Protein AF-A0A5A9EY95-F1 (afdb_monomer_lite)

Structure (mmCIF, N/CA/C/O backbone):
data_AF-A0A5A9EY95-F1
#
_entry.id   AF-A0A5A9EY95-F1
#
loop_
_atom_site.group_PDB
_atom_site.id
_atom_site.type_symbol
_atom_site.label_atom_id
_atom_site.label_alt_id
_atom_site.label_comp_id
_atom_site.label_asym_id
_atom_site.label_entity_id
_atom_site.label_seq_id
_atom_site.pdbx_PDB_ins_code
_atom_site.Cartn_x
_atom_site.Cartn_y
_atom_site.Cartn_z
_atom_site.occupancy
_atom_site.B_iso_or_equiv
_atom_site.auth_seq_id
_atom_site.auth_comp_id
_atom_site.auth_asym_id
_atom_site.auth_atom_id
_atom_site.pdbx_PDB_model_num
ATOM 1 N N . MET A 1 1 ? 15.820 -2.157 -49.633 1.00 40.31 1 MET A N 1
ATOM 2 C CA . MET A 1 1 ? 17.066 -1.900 -48.896 1.00 40.31 1 MET A CA 1
ATOM 3 C C . MET A 1 1 ? 17.079 -0.396 -48.705 1.00 40.31 1 MET A C 1
ATOM 5 O O . MET A 1 1 ? 17.204 0.303 -49.695 1.00 40.31 1 MET A O 1
ATOM 9 N N . ASP A 1 2 ? 16.691 0.158 -47.565 1.00 36.56 2 ASP A N 1
ATOM 10 C CA . ASP A 1 2 ? 16.712 -0.418 -46.225 1.00 36.56 2 ASP A CA 1
ATOM 11 C C . ASP A 1 2 ? 15.554 0.081 -45.369 1.00 36.56 2 ASP A C 1
ATOM 13 O O . ASP A 1 2 ? 14.941 1.110 -45.646 1.00 36.56 2 ASP A O 1
ATOM 17 N N . ALA A 1 3 ? 15.208 -0.775 -44.413 1.00 39.38 3 ALA A N 1
ATOM 18 C CA . ALA A 1 3 ? 14.079 -0.645 -43.526 1.00 39.38 3 ALA A CA 1
ATOM 19 C C . ALA A 1 3 ? 14.266 0.520 -42.553 1.00 39.38 3 ALA A C 1
ATOM 21 O O . ALA A 1 3 ? 15.360 0.787 -42.060 1.00 39.38 3 ALA A O 1
ATOM 22 N N . ASP A 1 4 ? 13.134 1.154 -42.300 1.00 37.69 4 ASP A N 1
ATOM 23 C CA . ASP A 1 4 ? 12.846 2.107 -41.246 1.00 37.69 4 ASP A CA 1
ATOM 24 C C . ASP A 1 4 ? 13.209 1.486 -39.883 1.00 37.69 4 ASP A C 1
ATOM 26 O O . ASP A 1 4 ? 12.479 0.655 -39.338 1.00 37.69 4 ASP A O 1
ATOM 30 N N . SER A 1 5 ? 14.394 1.819 -39.370 1.00 41.25 5 SER A N 1
ATOM 31 C CA . SER A 1 5 ? 14.808 1.476 -38.011 1.00 41.25 5 SER A CA 1
ATOM 32 C C . SER A 1 5 ? 14.068 2.392 -37.048 1.00 41.25 5 SER A C 1
ATOM 34 O O . SER A 1 5 ? 14.521 3.497 -36.756 1.00 41.25 5 SER A O 1
ATOM 36 N N . GLN A 1 6 ? 12.915 1.937 -36.561 1.00 32.47 6 GLN A N 1
ATOM 37 C CA . GLN A 1 6 ? 12.261 2.563 -35.420 1.00 32.47 6 GLN A CA 1
ATOM 38 C C . GLN A 1 6 ? 13.138 2.359 -34.183 1.00 32.47 6 GLN A C 1
ATOM 40 O O . GLN A 1 6 ? 13.197 1.281 -33.590 1.00 32.47 6 GLN A O 1
ATOM 45 N N . GLU A 1 7 ? 13.850 3.424 -33.835 1.00 34.53 7 GLU A N 1
ATOM 46 C CA . GLU A 1 7 ? 14.584 3.604 -32.593 1.00 34.53 7 GLU A CA 1
ATOM 47 C C . GLU A 1 7 ? 13.588 3.508 -31.430 1.00 34.53 7 GLU A C 1
ATOM 49 O O . GLU A 1 7 ? 12.916 4.467 -31.053 1.00 34.53 7 GLU A O 1
ATOM 54 N N . THR A 1 8 ? 13.423 2.293 -30.908 1.00 33.62 8 THR A N 1
ATOM 55 C CA . THR A 1 8 ? 12.609 2.034 -29.723 1.00 33.62 8 THR A CA 1
ATOM 56 C C . THR A 1 8 ? 13.405 2.528 -28.525 1.00 33.62 8 THR A C 1
ATOM 58 O O . THR A 1 8 ? 14.231 1.812 -27.965 1.00 33.62 8 THR A O 1
ATOM 61 N N . THR A 1 9 ? 13.208 3.794 -28.169 1.00 33.53 9 THR A N 1
ATOM 62 C CA . THR A 1 9 ? 13.778 4.396 -26.965 1.00 33.53 9 THR A CA 1
ATOM 63 C C . THR A 1 9 ? 13.111 3.762 -25.741 1.00 33.53 9 THR A C 1
ATOM 65 O O . THR A 1 9 ? 12.086 4.231 -25.247 1.00 33.53 9 THR A O 1
ATOM 68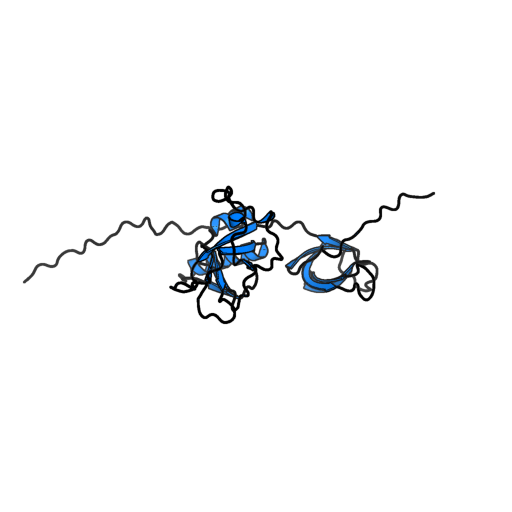 N N . VAL A 1 10 ? 13.655 2.643 -25.265 1.00 38.66 10 VAL A N 1
ATOM 69 C CA . VAL A 1 10 ? 13.281 2.040 -23.980 1.00 38.66 10 VAL A CA 1
ATOM 70 C C . VAL A 1 10 ? 13.859 2.905 -22.862 1.00 38.66 10 VAL A C 1
ATOM 72 O O . VAL A 1 10 ? 15.024 2.799 -22.494 1.00 38.66 10 VAL A O 1
ATOM 75 N N . ASN A 1 11 ? 13.037 3.822 -22.352 1.00 38.69 11 ASN A N 1
ATOM 76 C CA . ASN A 1 11 ? 13.364 4.639 -21.190 1.00 38.69 11 ASN A CA 1
ATOM 77 C C . ASN A 1 11 ? 13.558 3.743 -19.955 1.00 38.69 11 ASN A C 1
ATOM 79 O O . ASN A 1 11 ? 12.717 2.892 -19.649 1.00 38.69 11 ASN A O 1
ATOM 83 N N . ALA A 1 12 ? 14.635 3.991 -19.207 1.00 37.78 12 ALA A N 1
ATOM 84 C CA . ALA A 1 12 ? 15.061 3.288 -17.991 1.00 37.78 12 ALA A CA 1
ATOM 85 C C . ALA A 1 12 ? 14.089 3.407 -16.782 1.00 37.78 12 ALA A C 1
ATOM 87 O O . ALA A 1 12 ? 14.485 3.242 -15.635 1.00 37.78 12 ALA A O 1
ATOM 88 N N . THR A 1 13 ? 12.804 3.699 -17.012 1.00 50.97 13 THR A N 1
ATOM 89 C CA . THR A 1 13 ? 11.773 3.975 -15.990 1.00 50.97 13 THR A CA 1
ATOM 90 C C . THR A 1 13 ? 10.686 2.887 -15.900 1.00 50.97 13 THR A C 1
ATOM 92 O O . THR A 1 13 ? 9.663 3.101 -15.254 1.00 50.97 13 THR A O 1
ATOM 95 N N . THR A 1 14 ? 10.857 1.740 -16.567 1.00 70.00 14 THR A N 1
ATOM 96 C CA . THR A 1 14 ? 9.727 0.842 -16.901 1.00 70.00 14 THR A CA 1
ATOM 97 C C . THR A 1 14 ? 9.351 -0.176 -15.815 1.00 70.00 14 THR A C 1
ATOM 99 O O . THR A 1 14 ? 8.199 -0.596 -15.772 1.00 70.00 14 THR A O 1
ATOM 102 N N . TYR A 1 15 ? 10.266 -0.555 -14.917 1.00 82.25 15 TYR A N 1
ATOM 103 C CA . TYR A 1 15 ? 10.021 -1.631 -13.945 1.00 82.25 15 TYR A CA 1
ATOM 104 C C . TYR A 1 15 ? 10.225 -1.159 -12.507 1.00 82.25 15 TYR A C 1
ATOM 106 O O . TYR A 1 15 ? 11.204 -0.475 -12.205 1.00 82.25 15 TYR A O 1
ATOM 114 N N . ARG A 1 16 ? 9.319 -1.553 -11.609 1.00 83.25 16 ARG A N 1
ATOM 115 C CA . ARG A 1 16 ? 9.393 -1.321 -10.163 1.00 83.25 16 ARG A CA 1
ATOM 116 C C . ARG A 1 16 ? 9.231 -2.627 -9.403 1.00 83.25 16 ARG A C 1
ATOM 118 O O . ARG A 1 16 ? 8.609 -3.572 -9.881 1.00 83.25 16 ARG A O 1
ATOM 125 N N . GLU A 1 17 ? 9.763 -2.670 -8.187 1.00 84.75 17 GLU A N 1
ATOM 126 C CA . GLU A 1 17 ? 9.488 -3.779 -7.277 1.00 84.75 17 GLU A CA 1
ATOM 127 C C . GLU A 1 17 ? 7.981 -3.982 -7.103 1.00 84.75 17 GLU A C 1
ATOM 129 O O . GLU A 1 17 ? 7.203 -3.032 -7.021 1.00 84.75 17 GLU A O 1
ATOM 134 N N . SER A 1 18 ? 7.576 -5.246 -7.029 1.00 83.44 18 SER A N 1
ATOM 135 C CA . SER A 1 18 ? 6.186 -5.706 -7.023 1.00 83.44 18 SER A CA 1
ATOM 136 C C . SER A 1 18 ? 5.405 -5.525 -8.331 1.00 83.44 18 SER A C 1
ATOM 138 O O . SER A 1 18 ? 4.232 -5.911 -8.371 1.00 83.44 18 SER A O 1
ATOM 140 N N . ASP A 1 19 ? 6.006 -5.002 -9.407 1.00 85.38 19 ASP A N 1
ATOM 141 C CA . ASP A 1 19 ? 5.360 -5.021 -10.720 1.00 85.38 19 ASP A CA 1
ATOM 142 C C . ASP A 1 19 ? 5.209 -6.455 -11.236 1.00 85.38 19 ASP A C 1
ATOM 144 O O . ASP A 1 19 ? 6.017 -7.344 -10.952 1.00 85.38 19 ASP A O 1
ATOM 148 N N . ARG A 1 20 ? 4.146 -6.682 -12.010 1.00 89.44 20 ARG A N 1
ATOM 149 C CA . ARG A 1 20 ? 3.927 -7.941 -12.721 1.00 89.44 20 ARG A CA 1
ATOM 150 C C . ARG A 1 20 ? 4.463 -7.810 -14.129 1.00 89.44 20 ARG A C 1
ATOM 152 O O . ARG A 1 20 ? 4.108 -6.879 -14.849 1.00 89.44 20 ARG A O 1
ATOM 159 N N . VAL A 1 21 ? 5.293 -8.763 -14.515 1.00 92.88 21 VAL A N 1
ATOM 160 C CA . VAL A 1 21 ? 5.923 -8.803 -15.831 1.00 92.88 21 VAL A CA 1
ATOM 161 C C . VAL A 1 21 ? 5.685 -10.156 -16.469 1.00 92.88 21 VAL A C 1
ATOM 163 O O . VAL A 1 21 ? 5.540 -11.166 -15.780 1.00 92.88 21 VAL A O 1
ATOM 166 N N . ARG A 1 22 ? 5.649 -10.165 -17.794 1.00 94.75 22 ARG A N 1
ATOM 167 C CA . ARG A 1 22 ? 5.627 -11.360 -18.620 1.00 94.75 22 ARG A CA 1
ATOM 168 C C . ARG A 1 22 ? 6.918 -11.422 -19.409 1.00 94.75 22 ARG A C 1
ATOM 170 O O . ARG A 1 22 ? 7.321 -10.431 -20.012 1.00 94.75 22 ARG A O 1
ATOM 177 N N . LEU A 1 23 ? 7.550 -12.587 -19.434 1.00 95.94 23 LEU A N 1
ATOM 178 C CA . LEU A 1 23 ? 8.708 -12.795 -20.280 1.00 95.94 23 LEU A CA 1
ATOM 179 C C . LEU A 1 23 ? 8.281 -12.863 -21.743 1.00 95.94 23 LEU A C 1
ATOM 181 O O . LEU A 1 23 ? 7.507 -13.741 -22.120 1.00 95.94 23 LEU A O 1
ATOM 185 N N . VAL A 1 24 ? 8.821 -11.977 -22.570 1.00 96.00 24 VAL A N 1
ATOM 186 C CA . VAL A 1 24 ? 8.683 -12.051 -24.027 1.00 96.00 24 VAL A CA 1
ATOM 187 C C . VAL A 1 24 ? 9.824 -12.892 -24.585 1.00 96.00 24 VAL A C 1
ATOM 189 O O . VAL A 1 24 ? 9.582 -13.857 -25.313 1.00 96.00 24 VAL A O 1
ATOM 192 N N . ARG A 1 25 ? 11.071 -12.572 -24.207 1.00 95.44 25 ARG A N 1
ATOM 193 C CA . ARG A 1 25 ? 12.261 -13.244 -24.740 1.00 95.44 25 ARG A CA 1
ATOM 194 C C . ARG A 1 25 ? 13.463 -13.160 -23.799 1.00 95.44 25 ARG A C 1
ATOM 196 O O . ARG A 1 25 ? 13.674 -12.139 -23.161 1.00 95.44 25 ARG A O 1
ATOM 203 N N . MET A 1 26 ? 14.269 -14.224 -23.778 1.00 95.38 26 MET A N 1
ATOM 204 C CA . MET A 1 26 ? 15.521 -14.317 -23.015 1.00 95.38 26 MET A CA 1
ATOM 205 C C . MET A 1 26 ? 16.584 -15.064 -23.844 1.00 95.38 26 MET A C 1
ATOM 207 O O . MET A 1 26 ? 16.755 -16.272 -23.685 1.00 95.38 26 MET A O 1
ATOM 211 N N . PRO A 1 27 ? 17.207 -14.415 -24.847 1.00 94.44 27 PRO A N 1
ATOM 212 C CA . PRO A 1 27 ? 17.944 -15.122 -25.898 1.00 94.44 27 PRO A CA 1
ATOM 213 C C . PRO A 1 27 ? 19.329 -15.635 -25.482 1.00 94.44 27 PRO A C 1
ATOM 215 O O . PRO A 1 27 ? 19.848 -16.531 -26.145 1.00 94.44 27 PRO A O 1
ATOM 218 N N . ASN A 1 28 ? 19.930 -15.069 -24.432 1.00 92.62 28 ASN A N 1
ATOM 219 C CA . ASN A 1 28 ? 21.319 -15.345 -24.046 1.00 92.62 28 ASN A CA 1
ATOM 220 C C . ASN A 1 28 ? 21.452 -16.236 -22.801 1.00 92.62 28 ASN A C 1
ATOM 222 O O . ASN A 1 28 ? 22.573 -16.553 -22.403 1.00 92.62 28 ASN A O 1
ATOM 226 N N . ASP A 1 29 ? 20.336 -16.634 -22.188 1.00 91.38 29 ASP A N 1
ATOM 227 C CA . ASP A 1 29 ? 20.345 -17.508 -21.017 1.00 91.38 29 ASP A CA 1
ATOM 228 C C . ASP A 1 29 ? 20.407 -18.991 -21.453 1.00 91.38 29 ASP A C 1
ATOM 230 O O . ASP A 1 29 ? 19.654 -19.398 -22.343 1.00 91.38 29 ASP A O 1
ATOM 234 N N . PRO A 1 30 ? 21.311 -19.812 -20.882 1.00 92.50 30 PRO A N 1
ATOM 235 C CA . PRO A 1 30 ? 21.428 -21.236 -21.210 1.00 92.50 30 PRO A CA 1
ATOM 236 C C . PRO A 1 30 ? 20.258 -22.102 -20.706 1.00 92.50 30 PRO A C 1
ATOM 238 O O . PRO A 1 30 ? 20.079 -23.212 -21.208 1.00 92.50 30 PRO A O 1
ATOM 241 N N . ASP A 1 31 ? 19.480 -21.629 -19.731 1.00 94.06 31 ASP A N 1
ATOM 242 C CA . ASP A 1 31 ? 18.281 -22.277 -19.188 1.00 94.06 31 ASP A CA 1
ATOM 243 C C . ASP A 1 31 ? 17.155 -21.238 -18.989 1.00 94.06 31 ASP A C 1
ATOM 245 O O . ASP A 1 31 ? 16.753 -20.933 -17.853 1.00 94.06 31 ASP A O 1
ATOM 249 N N . PRO A 1 32 ? 16.636 -20.661 -20.090 1.00 93.62 32 PRO A N 1
ATOM 250 C CA . PRO A 1 32 ? 15.748 -19.515 -20.023 1.00 93.62 32 PRO A CA 1
ATOM 251 C C . PRO A 1 32 ? 14.422 -19.881 -19.359 1.00 93.62 32 PRO A C 1
ATOM 253 O O . PRO A 1 32 ? 13.913 -21.003 -19.465 1.00 93.62 32 PRO A O 1
ATOM 256 N N . VAL A 1 33 ? 13.803 -18.902 -18.704 1.00 96.31 33 VAL A N 1
ATOM 257 C CA . VAL A 1 33 ? 12.389 -19.023 -18.340 1.00 96.31 33 VAL A CA 1
ATOM 258 C C . VAL A 1 33 ? 11.563 -19.107 -19.639 1.00 96.31 33 VAL A C 1
ATOM 260 O O . VAL A 1 33 ? 11.888 -18.430 -20.616 1.00 96.31 33 VAL A O 1
ATOM 263 N N . PRO A 1 34 ? 10.514 -19.947 -19.715 1.00 95.19 34 PRO A N 1
ATOM 264 C CA . PRO A 1 34 ? 9.693 -20.028 -20.920 1.00 95.19 34 PRO A CA 1
ATOM 265 C C . PRO A 1 34 ? 9.035 -18.685 -21.263 1.00 95.19 34 PRO A C 1
ATOM 267 O O . PRO A 1 34 ? 8.497 -18.007 -20.387 1.00 95.19 34 PRO A O 1
ATOM 270 N N . ALA A 1 35 ? 9.024 -18.319 -22.547 1.00 95.56 35 ALA A N 1
ATOM 271 C CA . ALA A 1 35 ? 8.279 -17.153 -23.017 1.00 95.56 35 ALA A CA 1
ATOM 272 C C . ALA A 1 35 ? 6.784 -17.272 -22.664 1.00 95.56 35 ALA A C 1
ATOM 274 O O . ALA A 1 35 ? 6.209 -18.362 -22.658 1.00 95.56 35 ALA A O 1
ATOM 275 N N . GLY A 1 36 ? 6.157 -16.141 -22.355 1.00 94.19 36 GLY A N 1
ATOM 276 C CA . GLY A 1 36 ? 4.796 -16.055 -21.833 1.00 94.19 36 GLY A CA 1
ATOM 277 C C . GLY A 1 36 ? 4.684 -16.283 -20.324 1.00 94.19 36 GLY A C 1
ATOM 278 O O . GLY A 1 36 ? 3.610 -16.051 -19.771 1.00 94.19 36 GLY A O 1
ATOM 279 N N . MET A 1 37 ? 5.758 -16.704 -19.645 1.00 96.00 37 MET A N 1
ATOM 280 C CA . MET A 1 37 ? 5.737 -16.858 -18.194 1.00 96.00 37 MET A CA 1
ATOM 281 C C . MET A 1 37 ? 5.614 -15.509 -17.504 1.00 96.00 37 MET A C 1
ATOM 283 O O . MET A 1 37 ? 6.306 -14.561 -17.863 1.00 96.00 37 MET A O 1
ATOM 287 N N . GLU A 1 38 ? 4.754 -15.438 -16.495 1.00 95.75 38 GLU A N 1
ATOM 288 C CA . GLU A 1 38 ? 4.616 -14.259 -15.654 1.00 95.75 38 GLU A CA 1
ATOM 289 C C . GLU A 1 38 ? 5.388 -14.403 -14.343 1.00 95.75 38 GLU A C 1
ATOM 291 O O . GLU A 1 38 ? 5.673 -15.506 -13.863 1.00 95.75 38 GLU A O 1
ATOM 296 N N . GLY A 1 39 ? 5.734 -13.262 -13.764 1.00 94.00 39 GLY A N 1
ATOM 297 C CA . GLY A 1 39 ? 6.393 -13.186 -12.476 1.00 94.00 39 GLY A CA 1
ATOM 298 C C . GLY A 1 39 ? 6.230 -11.820 -11.832 1.00 94.00 39 GLY A C 1
ATOM 299 O O . GLY A 1 39 ? 5.688 -10.879 -12.419 1.00 94.00 39 GLY A O 1
ATOM 300 N N . THR A 1 40 ? 6.695 -11.730 -10.594 1.00 93.25 40 THR A N 1
ATOM 301 C CA . THR A 1 40 ? 6.705 -10.499 -9.805 1.00 93.25 40 THR A CA 1
ATOM 302 C C . THR A 1 40 ? 8.131 -9.981 -9.700 1.00 93.25 40 THR A C 1
ATOM 304 O O . THR A 1 40 ? 9.030 -10.719 -9.289 1.00 93.25 40 THR A O 1
ATOM 307 N N . VAL A 1 41 ? 8.344 -8.714 -10.046 1.00 93.31 41 VAL A N 1
ATOM 308 C CA . VAL A 1 41 ? 9.634 -8.041 -9.878 1.00 93.31 41 VAL A CA 1
ATOM 309 C C . VAL A 1 41 ? 9.961 -7.964 -8.389 1.00 93.31 41 VAL A C 1
ATOM 311 O O . VAL A 1 41 ? 9.168 -7.462 -7.596 1.00 93.31 41 VAL A O 1
ATOM 314 N N . VAL A 1 42 ? 11.125 -8.471 -8.000 1.00 93.00 42 VAL A N 1
ATOM 315 C CA . VAL A 1 42 ? 11.600 -8.471 -6.609 1.00 93.00 42 VAL A CA 1
ATOM 316 C C . VAL A 1 42 ? 12.659 -7.411 -6.344 1.00 93.00 42 VAL A C 1
ATOM 318 O O . VAL A 1 42 ? 12.766 -6.964 -5.213 1.00 93.00 42 VAL A O 1
ATOM 321 N N . HIS A 1 43 ? 13.435 -7.025 -7.356 1.00 89.31 43 HIS A N 1
ATOM 322 C CA . HIS A 1 43 ? 14.380 -5.911 -7.295 1.00 89.31 43 HIS A CA 1
ATOM 323 C C . HIS A 1 43 ? 14.707 -5.434 -8.709 1.00 89.31 43 HIS A C 1
ATOM 325 O O . HIS A 1 43 ? 14.616 -6.203 -9.671 1.00 89.31 43 HIS A O 1
ATOM 331 N N . VAL A 1 44 ? 15.123 -4.176 -8.827 1.00 91.88 44 VAL A N 1
ATOM 332 C CA . VAL A 1 44 ? 15.612 -3.590 -10.079 1.00 91.88 44 VAL A CA 1
ATOM 333 C C . VAL A 1 44 ? 16.975 -2.969 -9.818 1.00 91.88 44 VAL A C 1
ATOM 335 O O . VAL A 1 44 ? 17.153 -2.222 -8.858 1.00 91.88 44 VAL A O 1
ATOM 338 N N . THR A 1 45 ? 17.955 -3.296 -10.652 1.00 90.75 45 THR A N 1
ATOM 339 C CA . THR A 1 45 ? 19.309 -2.747 -10.577 1.00 90.75 45 THR A CA 1
ATOM 340 C C . THR A 1 45 ? 19.634 -2.034 -11.877 1.00 90.75 45 THR A C 1
ATOM 342 O O . THR A 1 45 ? 19.571 -2.627 -12.952 1.00 90.75 45 THR A O 1
ATOM 345 N N . ASP A 1 46 ? 19.979 -0.754 -11.768 1.00 88.69 46 ASP A N 1
ATOM 346 C CA . ASP A 1 46 ? 20.469 0.031 -12.895 1.00 88.69 46 ASP A CA 1
ATOM 347 C C . ASP A 1 46 ? 21.893 -0.421 -13.255 1.00 88.69 46 ASP A C 1
ATOM 349 O O . ASP A 1 46 ? 22.801 -0.369 -12.421 1.00 88.69 46 ASP A O 1
ATOM 353 N N . LEU A 1 47 ? 22.069 -0.894 -14.490 1.00 87.31 47 LEU A N 1
ATOM 354 C CA . LEU A 1 47 ? 23.350 -1.314 -15.058 1.00 87.31 47 LEU A CA 1
ATOM 355 C C . LEU A 1 47 ? 23.844 -0.334 -16.131 1.00 87.31 47 LEU A C 1
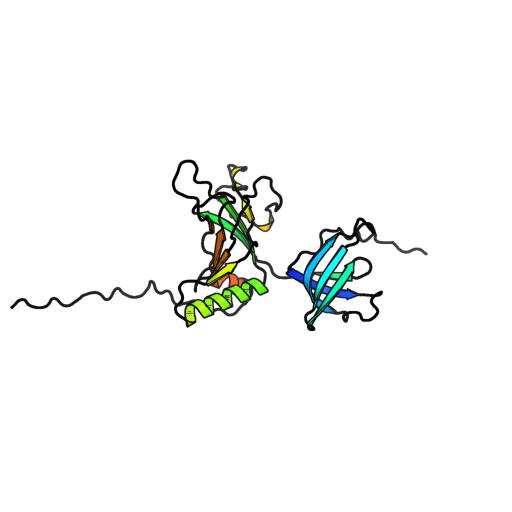ATOM 357 O O . LEU A 1 47 ? 24.758 -0.660 -16.888 1.00 87.31 47 LEU A O 1
ATOM 361 N N . SER A 1 48 ? 23.311 0.891 -16.163 1.00 82.62 48 SER A N 1
ATOM 362 C CA . SER A 1 48 ? 23.705 1.945 -17.104 1.00 82.62 48 SER A CA 1
ATOM 363 C C . SER A 1 48 ? 25.199 2.290 -17.075 1.00 82.62 48 SER A C 1
ATOM 365 O O . SER A 1 48 ? 25.733 2.808 -18.056 1.00 82.62 48 SER A O 1
ATOM 367 N N . CYS A 1 49 ? 25.897 1.976 -15.978 1.00 80.81 49 CYS A N 1
ATOM 368 C CA . CYS A 1 49 ? 27.348 2.118 -15.862 1.00 80.81 49 CYS A CA 1
ATOM 369 C C . CYS A 1 49 ? 28.147 1.074 -16.663 1.00 80.81 49 CYS A C 1
ATOM 371 O O . CYS A 1 49 ? 29.323 1.306 -16.945 1.00 80.81 49 CYS A O 1
ATOM 373 N N . LEU A 1 50 ? 27.534 -0.060 -17.012 1.00 83.62 50 LEU A N 1
ATOM 374 C CA . LEU A 1 50 ? 28.123 -1.113 -17.841 1.00 83.62 50 LEU A CA 1
ATOM 375 C C . LEU A 1 50 ? 27.752 -0.910 -19.309 1.00 83.62 50 LEU A C 1
ATOM 377 O O . LEU A 1 50 ? 28.622 -0.928 -20.178 1.00 83.62 50 LEU A O 1
ATOM 381 N N . GLU A 1 51 ? 26.470 -0.670 -19.570 1.00 84.00 51 GLU A N 1
ATOM 382 C CA . GLU A 1 51 ? 25.933 -0.412 -20.900 1.00 84.00 51 GLU A CA 1
ATOM 383 C C . GLU A 1 51 ? 24.745 0.545 -20.789 1.00 84.00 51 GLU A C 1
ATOM 385 O O . GLU A 1 51 ? 23.836 0.339 -19.985 1.00 84.00 51 GLU A O 1
ATOM 390 N N . ALA A 1 52 ? 24.752 1.618 -21.581 1.00 82.56 52 ALA A N 1
ATOM 391 C CA . ALA A 1 52 ? 23.753 2.674 -21.467 1.00 82.56 52 ALA A CA 1
ATOM 392 C C . ALA A 1 52 ? 22.327 2.127 -21.661 1.00 82.56 52 ALA A C 1
ATOM 394 O O . ALA A 1 52 ? 22.012 1.540 -22.693 1.00 82.56 52 ALA A O 1
ATOM 395 N N . GLY A 1 53 ? 21.459 2.359 -20.673 1.00 81.31 53 GLY A N 1
ATOM 396 C CA . GLY A 1 53 ? 20.058 1.926 -20.706 1.00 81.31 53 GLY A CA 1
ATOM 397 C C . GLY A 1 53 ? 19.818 0.463 -20.317 1.00 81.31 53 GLY A C 1
ATOM 398 O O . GLY A 1 53 ? 18.673 0.021 -20.374 1.00 81.31 53 GLY A O 1
ATOM 399 N N . GLN A 1 54 ? 20.852 -0.276 -19.905 1.00 88.62 54 GLN A N 1
ATOM 400 C CA . GLN A 1 54 ? 20.702 -1.643 -19.417 1.00 88.62 54 GLN A CA 1
ATOM 401 C C . GLN A 1 54 ? 20.255 -1.670 -17.955 1.00 88.62 54 GLN A C 1
ATOM 403 O O . GLN A 1 54 ? 20.792 -0.966 -17.101 1.00 88.62 54 GLN A O 1
ATOM 408 N N . VAL A 1 55 ? 19.285 -2.527 -17.656 1.00 92.25 55 VAL A N 1
ATOM 409 C CA . VAL A 1 55 ? 18.806 -2.796 -16.300 1.00 92.25 55 VAL A CA 1
ATOM 410 C C . VAL A 1 55 ? 18.746 -4.295 -16.055 1.00 92.25 55 VAL A C 1
ATOM 412 O O . VAL A 1 55 ? 18.441 -5.078 -16.953 1.00 92.25 55 VAL A O 1
ATOM 415 N N . GLN A 1 56 ? 19.000 -4.703 -14.819 1.00 93.88 56 GLN A N 1
ATOM 416 C CA . GLN A 1 56 ? 18.752 -6.062 -14.359 1.00 93.88 56 GLN A CA 1
ATOM 417 C C . GLN A 1 56 ? 17.485 -6.081 -13.510 1.00 93.88 56 GLN A C 1
ATOM 419 O O . GLN A 1 56 ? 17.377 -5.375 -12.508 1.00 93.88 56 GLN A O 1
ATOM 424 N N . VAL A 1 57 ? 16.525 -6.905 -13.909 1.00 94.94 57 VAL A N 1
ATOM 425 C CA . VAL A 1 57 ? 15.234 -7.051 -13.242 1.00 94.94 57 VAL A CA 1
ATOM 426 C C . VAL A 1 57 ? 15.199 -8.424 -12.594 1.00 94.94 57 VAL A C 1
ATOM 428 O O . VAL A 1 57 ? 15.063 -9.437 -13.277 1.00 94.94 57 VAL A O 1
ATOM 431 N N . GLY A 1 58 ? 15.340 -8.480 -11.273 1.00 96.00 58 GLY A N 1
ATOM 432 C CA . GLY A 1 58 ? 15.132 -9.708 -10.519 1.00 96.00 58 GLY A CA 1
ATOM 433 C C . GLY A 1 58 ? 13.651 -10.056 -10.499 1.00 96.00 58 GLY A C 1
ATOM 434 O O . GLY A 1 58 ? 12.846 -9.237 -10.058 1.00 96.00 58 GLY A O 1
ATOM 435 N N . VAL A 1 59 ? 13.280 -11.263 -10.933 1.00 96.56 59 VAL A N 1
ATOM 436 C CA . VAL A 1 59 ? 11.877 -11.694 -10.986 1.00 96.56 59 VAL A CA 1
ATOM 437 C C . VAL A 1 59 ? 11.695 -13.013 -10.234 1.00 96.56 59 VAL A C 1
ATOM 439 O O . VAL A 1 59 ? 12.422 -13.984 -10.452 1.00 96.56 59 VAL A O 1
ATOM 442 N N . ALA A 1 60 ? 10.703 -13.049 -9.345 1.00 96.25 60 ALA A N 1
ATOM 443 C CA . ALA A 1 60 ? 10.145 -14.284 -8.811 1.00 96.25 60 ALA A CA 1
ATOM 444 C C . ALA A 1 60 ? 9.042 -14.763 -9.765 1.00 96.25 60 ALA A C 1
ATOM 446 O O . ALA A 1 60 ? 7.955 -14.186 -9.811 1.00 96.25 60 ALA A O 1
ATOM 447 N N . TRP A 1 61 ? 9.353 -15.778 -10.563 1.00 96.31 61 TRP A N 1
ATOM 448 C CA . TRP A 1 61 ? 8.473 -16.337 -11.584 1.00 96.31 61 TRP A CA 1
ATOM 449 C C . TRP A 1 61 ? 7.430 -17.266 -10.966 1.00 96.31 61 TRP A C 1
ATOM 451 O O . TRP A 1 61 ? 7.706 -17.982 -10.002 1.00 96.31 61 TRP A O 1
ATOM 461 N N . ASP A 1 62 ? 6.239 -17.315 -11.562 1.00 94.12 62 ASP A N 1
ATOM 462 C CA . ASP A 1 62 ? 5.113 -18.088 -11.020 1.00 94.12 62 ASP A CA 1
ATOM 463 C C . ASP A 1 62 ? 5.346 -19.609 -11.040 1.00 94.12 62 ASP A C 1
ATOM 465 O O . ASP A 1 62 ? 4.699 -20.357 -10.309 1.00 94.12 62 ASP A O 1
ATOM 469 N N . ASN A 1 63 ? 6.310 -20.082 -11.834 1.00 92.62 63 ASN A N 1
ATOM 470 C CA . ASN A 1 63 ? 6.766 -21.475 -11.813 1.00 92.62 63 ASN A CA 1
ATOM 471 C C . ASN A 1 63 ? 7.691 -21.808 -10.623 1.00 92.62 63 ASN A C 1
ATOM 473 O O . ASN A 1 63 ? 8.200 -22.925 -10.542 1.00 92.62 63 ASN A O 1
ATOM 477 N N . GLY A 1 64 ? 7.932 -20.853 -9.720 1.00 92.75 64 GLY A N 1
ATOM 478 C CA . GLY A 1 64 ? 8.764 -21.014 -8.530 1.00 92.75 64 GLY A CA 1
ATOM 479 C C . GLY A 1 64 ? 10.251 -20.714 -8.735 1.00 92.75 64 GLY A C 1
ATOM 480 O O . GLY A 1 64 ? 11.013 -20.800 -7.772 1.00 92.75 64 GLY A O 1
ATOM 481 N N . ARG A 1 65 ? 10.696 -20.352 -9.949 1.00 94.38 65 ARG A N 1
ATOM 482 C CA . ARG A 1 65 ? 12.077 -19.900 -10.186 1.00 94.38 65 ARG A CA 1
ATOM 483 C C . ARG A 1 65 ? 12.252 -18.455 -9.727 1.00 94.38 65 ARG A C 1
ATOM 485 O O . ARG A 1 65 ? 11.372 -17.621 -9.907 1.00 94.38 65 ARG A O 1
ATOM 492 N N . ILE A 1 66 ? 13.438 -18.139 -9.221 1.00 93.94 66 ILE A N 1
ATOM 493 C CA . ILE A 1 66 ? 13.888 -16.758 -9.034 1.00 93.94 66 ILE A CA 1
ATOM 494 C C . ILE A 1 66 ? 15.054 -16.561 -9.995 1.00 93.94 66 ILE A C 1
ATOM 496 O O . ILE A 1 66 ? 16.096 -17.194 -9.834 1.00 93.94 66 ILE A O 1
ATOM 500 N N . LEU A 1 67 ? 14.848 -15.749 -11.030 1.00 95.38 67 LEU A N 1
ATOM 501 C CA . LEU A 1 67 ? 15.840 -15.497 -12.075 1.00 95.38 67 LEU A CA 1
ATOM 502 C C . LEU A 1 67 ? 15.744 -14.038 -12.510 1.00 95.38 67 LEU A C 1
ATOM 504 O O . LEU A 1 67 ? 14.642 -13.502 -12.640 1.00 95.38 67 LEU A O 1
ATOM 508 N N . ALA A 1 68 ? 16.894 -13.406 -12.725 1.00 94.69 68 ALA A N 1
ATOM 509 C CA . ALA A 1 68 ? 16.956 -12.040 -13.214 1.00 94.69 68 ALA A CA 1
ATOM 510 C C . ALA A 1 68 ? 16.986 -12.001 -14.747 1.00 94.69 68 ALA A C 1
ATOM 512 O O . ALA A 1 68 ? 17.671 -12.814 -15.358 1.00 94.69 68 ALA A O 1
ATOM 513 N N . ALA A 1 69 ? 16.283 -11.037 -15.338 1.00 93.81 69 ALA A N 1
ATOM 514 C CA . ALA A 1 69 ? 16.365 -10.705 -16.759 1.00 93.81 69 ALA A CA 1
ATOM 515 C C . ALA A 1 69 ? 17.209 -9.435 -16.946 1.00 93.81 69 ALA A C 1
ATOM 517 O O . ALA A 1 69 ? 17.037 -8.468 -16.199 1.00 93.81 69 ALA A O 1
ATOM 518 N N . VAL A 1 70 ? 18.106 -9.416 -17.930 1.00 93.94 70 VAL A N 1
ATOM 519 C CA . VAL A 1 70 ? 18.954 -8.262 -18.263 1.00 93.94 70 VAL A CA 1
ATOM 520 C C . VAL A 1 70 ? 18.396 -7.589 -19.514 1.00 93.94 70 VAL A C 1
ATOM 522 O O . VAL A 1 70 ? 18.488 -8.129 -20.612 1.00 93.94 70 VAL A O 1
ATOM 525 N N . CYS A 1 71 ? 17.785 -6.417 -19.345 1.00 91.38 71 CYS A N 1
ATOM 526 C CA . CYS A 1 71 ? 17.035 -5.714 -20.385 1.00 91.38 71 CYS A CA 1
ATOM 527 C C . CYS A 1 71 ? 17.769 -4.431 -20.814 1.00 91.38 71 CYS A C 1
ATOM 529 O O . CYS A 1 71 ? 17.935 -3.551 -19.966 1.00 91.38 71 CYS A O 1
ATOM 531 N N . PRO A 1 72 ? 18.141 -4.257 -22.097 1.00 90.88 72 PRO A N 1
ATOM 532 C CA . PRO A 1 72 ? 18.275 -5.284 -23.143 1.00 90.88 72 PRO A CA 1
ATOM 533 C C . PRO A 1 72 ? 19.457 -6.252 -22.880 1.00 90.88 72 PRO A C 1
ATOM 535 O O . PRO A 1 72 ? 20.365 -5.900 -22.118 1.00 90.88 72 PRO A O 1
ATOM 538 N N . PRO A 1 73 ? 19.490 -7.449 -23.516 1.00 91.50 73 PRO A N 1
ATOM 539 C CA . PRO A 1 73 ? 18.658 -7.894 -24.645 1.00 91.50 73 PRO A CA 1
ATOM 540 C C . PRO A 1 73 ? 17.424 -8.724 -24.275 1.00 91.50 73 PRO A C 1
ATOM 542 O O . PRO A 1 73 ? 16.683 -9.116 -25.177 1.00 91.50 73 PRO A O 1
ATOM 545 N N . ASP A 1 74 ? 17.207 -9.027 -22.998 1.00 94.62 74 ASP A N 1
ATOM 546 C CA . ASP A 1 74 ? 15.971 -9.675 -22.575 1.00 94.62 74 ASP A CA 1
ATOM 547 C C . ASP A 1 74 ? 14.794 -8.708 -22.745 1.00 94.62 74 ASP A C 1
ATOM 549 O O . ASP A 1 74 ? 14.922 -7.490 -22.591 1.00 94.62 74 ASP A O 1
ATOM 553 N N . GLU A 1 75 ? 13.636 -9.266 -23.077 1.00 94.00 75 GLU A N 1
ATOM 554 C CA . GLU A 1 75 ? 12.415 -8.516 -23.333 1.00 94.00 75 GLU A CA 1
ATOM 555 C C . GLU A 1 75 ? 11.352 -8.945 -22.323 1.00 94.00 75 GLU A C 1
ATOM 557 O O . GLU A 1 75 ? 10.934 -10.108 -22.280 1.00 94.00 75 GLU A O 1
ATOM 562 N N . LEU A 1 76 ? 10.910 -7.988 -21.511 1.00 93.19 76 LEU A N 1
ATOM 563 C CA . LEU A 1 76 ? 9.796 -8.133 -20.586 1.00 93.19 76 LEU A CA 1
ATOM 564 C C . LEU A 1 76 ? 8.649 -7.232 -21.038 1.00 93.19 76 LEU A C 1
ATOM 566 O O . LEU A 1 76 ? 8.860 -6.117 -21.507 1.00 93.19 76 LEU A O 1
ATOM 570 N N . GLU A 1 77 ? 7.426 -7.708 -20.857 1.00 91.50 77 GLU A N 1
ATOM 571 C CA . GLU A 1 77 ? 6.220 -6.915 -21.055 1.00 91.50 77 GLU A CA 1
ATOM 572 C C . GLU A 1 77 ? 5.562 -6.670 -19.691 1.00 91.50 77 GLU A C 1
ATOM 574 O O . GLU A 1 77 ? 5.327 -7.630 -18.946 1.00 91.50 77 GLU A O 1
ATOM 579 N N . PRO A 1 78 ? 5.245 -5.417 -19.324 1.00 87.06 78 PRO A N 1
ATOM 580 C CA . PRO A 1 78 ? 4.440 -5.145 -18.144 1.00 87.06 78 PRO A CA 1
ATOM 581 C C . PRO A 1 78 ? 3.064 -5.799 -18.288 1.00 87.06 78 PRO A C 1
ATOM 583 O O . PRO A 1 78 ? 2.323 -5.533 -19.235 1.00 87.06 78 PRO A O 1
ATOM 586 N N . VAL A 1 79 ? 2.675 -6.622 -17.319 1.00 85.94 79 VAL A N 1
ATOM 587 C CA . VAL A 1 79 ? 1.300 -7.115 -17.249 1.00 85.94 79 VAL A CA 1
ATOM 588 C C . VAL A 1 79 ? 0.459 -5.965 -16.719 1.00 85.94 79 VAL A C 1
ATOM 590 O O . VAL A 1 79 ? 0.702 -5.481 -15.612 1.00 85.94 79 VAL A O 1
ATOM 593 N N . THR A 1 80 ? -0.520 -5.497 -17.500 1.00 69.62 80 THR A N 1
ATOM 594 C CA . THR A 1 80 ? -1.417 -4.421 -17.064 1.00 69.62 80 THR A CA 1
ATOM 595 C C . THR A 1 80 ? -2.121 -4.851 -15.782 1.00 69.62 80 THR A C 1
ATOM 597 O O . THR A 1 80 ? -3.050 -5.658 -15.793 1.00 69.62 80 THR A O 1
ATOM 600 N N . THR A 1 81 ? -1.664 -4.318 -14.654 1.00 68.56 81 THR A N 1
ATOM 601 C CA . THR A 1 81 ? -2.300 -4.552 -13.368 1.00 68.56 81 THR A CA 1
ATOM 602 C C . THR A 1 81 ? -3.300 -3.440 -13.132 1.00 68.56 81 THR A C 1
ATOM 604 O O . THR A 1 81 ? -3.001 -2.255 -13.271 1.00 68.56 81 THR A O 1
ATOM 607 N N . THR A 1 82 ? -4.528 -3.812 -12.784 1.00 80.75 82 THR A N 1
ATOM 608 C CA . THR A 1 82 ? -5.457 -2.846 -12.210 1.00 80.75 82 THR A CA 1
ATOM 609 C C . THR A 1 82 ? -4.813 -2.299 -10.936 1.00 80.75 82 THR A C 1
ATOM 611 O O . THR A 1 82 ? -4.344 -3.064 -10.092 1.00 80.75 82 THR A O 1
ATOM 614 N N . VAL A 1 83 ? -4.775 -0.979 -10.801 1.00 87.81 83 VAL A N 1
ATOM 615 C CA . VAL A 1 83 ? -4.293 -0.291 -9.601 1.00 87.81 83 VAL A CA 1
ATOM 616 C C . VAL A 1 83 ? -5.425 0.580 -9.081 1.00 87.81 83 VAL A C 1
ATOM 618 O O . VAL A 1 83 ? -6.210 1.119 -9.864 1.00 87.81 83 VAL A O 1
ATOM 621 N N . ARG A 1 84 ? -5.530 0.712 -7.759 1.00 90.69 84 ARG A N 1
ATOM 622 C CA . ARG A 1 84 ? -6.313 1.773 -7.128 1.00 90.69 84 ARG A CA 1
ATOM 623 C C . ARG A 1 84 ? -5.359 2.684 -6.377 1.00 90.69 84 ARG A C 1
ATOM 625 O O . ARG A 1 84 ? -4.666 2.235 -5.468 1.00 90.69 84 ARG A O 1
ATOM 632 N N . ARG A 1 85 ? -5.311 3.947 -6.786 1.00 91.12 85 ARG A N 1
ATOM 633 C CA . ARG A 1 85 ? -4.522 4.972 -6.106 1.00 91.12 85 ARG A CA 1
ATOM 634 C C . ARG A 1 85 ? -5.386 5.694 -5.089 1.00 91.12 85 ARG A C 1
ATOM 636 O O . ARG A 1 85 ? -6.572 5.914 -5.335 1.00 91.12 85 ARG A O 1
ATOM 643 N N . TYR A 1 86 ? -4.768 6.068 -3.985 1.00 92.12 86 TYR A N 1
ATOM 644 C CA . TYR A 1 86 ? -5.394 6.781 -2.891 1.00 92.12 86 TYR A CA 1
ATOM 645 C C . TYR A 1 86 ? -4.580 8.025 -2.566 1.00 92.12 86 TYR A C 1
ATOM 647 O O . TYR A 1 86 ? -3.354 8.011 -2.649 1.00 92.12 86 TYR A O 1
ATOM 655 N N . ALA A 1 87 ? -5.294 9.079 -2.200 1.00 91.69 87 ALA A N 1
ATOM 656 C CA . ALA A 1 87 ? -4.763 10.307 -1.643 1.00 91.69 87 ALA A CA 1
ATOM 657 C C . ALA A 1 87 ? -5.707 10.673 -0.496 1.00 91.69 87 ALA A C 1
ATOM 659 O O . ALA A 1 87 ? -6.857 11.050 -0.725 1.00 91.69 87 ALA A O 1
ATOM 660 N N . VAL A 1 88 ? -5.265 10.418 0.730 1.00 92.38 88 VAL A N 1
ATOM 661 C CA . VAL A 1 88 ? -6.113 10.386 1.924 1.00 92.38 88 VAL A CA 1
ATOM 662 C C . VAL A 1 88 ? -5.566 11.367 2.940 1.00 92.38 88 VAL A C 1
ATOM 664 O O . VAL A 1 88 ? -4.360 11.423 3.141 1.00 92.38 88 VAL A O 1
ATOM 667 N N . ARG A 1 89 ? -6.444 12.127 3.598 1.00 92.38 89 ARG A N 1
ATOM 668 C CA . ARG A 1 89 ? -6.028 13.011 4.691 1.00 92.38 89 ARG A CA 1
ATOM 669 C C . ARG A 1 89 ? -5.447 12.207 5.851 1.00 92.38 89 ARG A C 1
ATOM 671 O O . ARG A 1 89 ? -5.956 11.126 6.173 1.00 92.38 89 ARG A O 1
ATOM 678 N N . CYS A 1 90 ? -4.426 12.761 6.488 1.00 93.31 90 CYS A N 1
ATOM 679 C CA . CYS A 1 90 ? -3.920 12.220 7.741 1.00 93.31 90 CYS A CA 1
ATOM 680 C C . CYS A 1 90 ? -4.580 12.912 8.935 1.00 93.31 90 CYS A C 1
ATOM 682 O O . CYS A 1 90 ? -5.158 13.994 8.829 1.00 93.31 90 CYS A O 1
ATOM 684 N N . GLN A 1 91 ? -4.495 12.249 10.076 1.00 92.50 91 GLN A N 1
ATOM 685 C CA . GLN A 1 91 ? -4.898 12.740 11.383 1.00 92.50 91 GLN A CA 1
ATOM 686 C C . GLN A 1 91 ? -3.895 12.244 12.438 1.00 92.50 91 GLN A C 1
ATOM 688 O O . GLN A 1 91 ? -3.095 11.343 12.176 1.00 92.50 91 GLN A O 1
ATOM 693 N N . GLY A 1 92 ? -3.920 12.847 13.628 1.00 88.19 92 GLY A N 1
ATOM 694 C CA . GLY A 1 92 ? -2.951 12.574 14.696 1.00 88.19 92 GLY A CA 1
ATOM 695 C C . GLY A 1 92 ? -1.903 13.683 14.822 1.00 88.19 92 GLY A C 1
ATOM 696 O O . GLY A 1 92 ? -2.223 14.848 14.598 1.00 88.19 92 GLY A O 1
ATOM 697 N N . GLY A 1 93 ? -0.668 13.338 15.202 1.00 76.69 93 GLY A N 1
ATOM 698 C CA . GLY A 1 93 ? 0.433 14.313 15.305 1.00 76.69 93 GLY A CA 1
ATOM 699 C C . GLY A 1 93 ? 0.487 15.133 16.606 1.00 76.69 93 GLY A C 1
ATOM 700 O O . GLY A 1 93 ? 1.075 16.208 16.613 1.00 76.69 93 GLY A O 1
ATOM 701 N N . GLY A 1 94 ? -0.122 14.651 17.696 1.00 71.19 94 GLY A N 1
ATOM 702 C CA . GLY A 1 94 ? -0.088 15.311 19.009 1.00 71.19 94 GLY A CA 1
ATOM 703 C C . GLY A 1 94 ? -1.067 16.489 19.158 1.00 71.19 94 GLY A C 1
ATOM 704 O O . GLY A 1 94 ? -1.750 16.893 18.220 1.00 71.19 94 GLY A O 1
ATOM 705 N N . GLN A 1 95 ? -1.187 17.039 20.374 1.00 57.41 95 GLN A N 1
ATOM 706 C CA . GLN A 1 95 ? -1.968 18.260 20.640 1.00 57.41 95 GLN A CA 1
ATOM 707 C C . GLN A 1 95 ? -1.023 19.445 20.875 1.00 57.41 95 GLN A C 1
ATOM 709 O O . GLN A 1 95 ? -0.344 19.500 21.899 1.00 57.41 95 GLN A O 1
ATOM 714 N N . GLY A 1 96 ? -0.994 20.424 19.965 1.00 56.50 96 GLY A N 1
ATOM 715 C CA . GLY A 1 96 ? -0.219 21.651 20.162 1.00 56.50 96 GLY A CA 1
ATOM 716 C C . GLY A 1 96 ? -0.066 22.523 18.916 1.00 56.50 96 GLY A C 1
ATOM 717 O O . GLY A 1 96 ? -0.481 22.157 17.824 1.00 56.50 96 GLY A O 1
ATOM 718 N N . LEU A 1 97 ? 0.575 23.685 19.092 1.00 50.53 97 LEU A N 1
ATOM 719 C CA . LEU A 1 97 ? 0.947 24.627 18.019 1.00 50.53 97 LEU A CA 1
ATOM 720 C C . LEU A 1 97 ? 2.003 24.067 17.042 1.00 50.53 97 LEU A C 1
ATOM 722 O O . LEU A 1 97 ? 2.299 24.712 16.042 1.00 50.53 97 LEU A O 1
ATOM 726 N N . PHE A 1 98 ? 2.554 22.890 17.350 1.00 52.31 98 PHE A N 1
ATOM 727 C CA . PHE A 1 98 ? 3.521 22.131 16.551 1.00 52.31 98 PHE A CA 1
ATOM 728 C C . PHE A 1 98 ? 2.974 20.737 16.206 1.00 52.31 98 PHE A C 1
ATOM 730 O O . PHE A 1 98 ? 3.742 19.784 16.125 1.00 52.31 98 PHE A O 1
ATOM 737 N N . ALA A 1 99 ? 1.643 20.589 16.127 1.00 62.22 99 ALA A N 1
ATOM 738 C CA . ALA A 1 99 ? 1.027 19.345 15.681 1.00 62.22 99 ALA A CA 1
ATOM 739 C C . ALA A 1 99 ? 1.383 19.124 14.207 1.00 62.22 99 ALA A C 1
ATOM 741 O O . ALA A 1 99 ? 0.736 19.633 13.294 1.00 62.22 99 ALA A O 1
ATOM 742 N N . ASP A 1 100 ? 2.469 18.395 14.014 1.00 78.19 100 ASP A N 1
ATOM 743 C CA . ASP A 1 100 ? 3.169 18.173 12.760 1.00 78.19 100 ASP A CA 1
ATOM 744 C C . ASP A 1 100 ? 2.559 16.946 12.050 1.00 78.19 100 ASP A C 1
ATOM 746 O O . ASP A 1 100 ? 3.215 15.944 11.743 1.00 78.19 100 ASP A O 1
ATOM 750 N N . CYS A 1 101 ? 1.239 16.989 11.853 1.00 89.06 101 CYS A N 1
ATOM 751 C CA . CYS A 1 101 ? 0.527 15.974 11.090 1.00 89.06 101 CYS A CA 1
ATOM 752 C C . CYS A 1 101 ? 0.661 16.300 9.594 1.00 89.06 101 CYS A C 1
ATOM 754 O O . CYS A 1 101 ? 0.268 17.398 9.194 1.00 89.06 101 CYS A O 1
ATOM 756 N N . PRO A 1 102 ? 1.193 15.387 8.758 1.00 91.56 102 PRO A N 1
ATOM 757 C CA . PRO A 1 102 ? 1.238 15.604 7.317 1.00 91.56 102 PRO A CA 1
ATOM 758 C C . PRO A 1 102 ? -0.184 15.798 6.789 1.00 91.56 102 PRO A C 1
ATOM 760 O O . PRO A 1 102 ? -1.107 15.123 7.234 1.00 91.56 102 PRO A O 1
ATOM 763 N N . ALA A 1 103 ? -0.388 16.684 5.821 1.00 89.69 103 ALA A N 1
ATOM 764 C CA . ALA A 1 103 ? -1.720 16.913 5.272 1.00 89.69 103 ALA A CA 1
ATOM 765 C C . ALA A 1 103 ? -2.306 15.655 4.605 1.00 89.69 103 ALA A C 1
ATOM 767 O O . ALA A 1 103 ? -3.514 15.397 4.690 1.00 89.69 103 ALA A O 1
ATOM 768 N 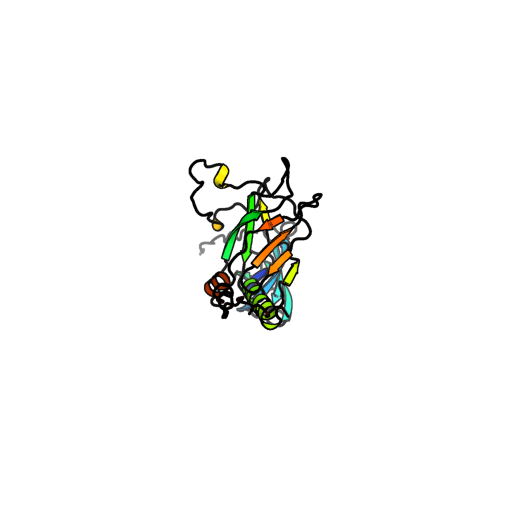N . LEU A 1 104 ? -1.456 14.866 3.938 1.00 91.19 104 LEU A N 1
ATOM 769 C CA . LEU A 1 104 ? -1.896 13.758 3.100 1.00 91.19 104 LEU A CA 1
ATOM 770 C C . LEU A 1 104 ? -0.991 12.533 3.150 1.00 91.19 104 LEU A C 1
ATOM 772 O O . LEU A 1 104 ? 0.218 12.635 3.307 1.00 91.19 104 LEU A O 1
ATOM 776 N N . ALA A 1 105 ? -1.592 11.375 2.906 1.00 92.81 105 ALA A N 1
ATOM 777 C CA . ALA A 1 105 ? -0.909 10.143 2.573 1.00 92.81 105 ALA A CA 1
ATOM 778 C C . ALA A 1 105 ? -1.342 9.668 1.187 1.00 92.81 105 ALA A C 1
ATOM 780 O O . ALA A 1 105 ? -2.535 9.611 0.869 1.00 92.81 105 ALA A O 1
ATOM 781 N N . VAL A 1 106 ? -0.369 9.291 0.369 1.00 91.75 106 VAL A N 1
ATOM 782 C CA . VAL A 1 106 ? -0.569 8.764 -0.978 1.00 91.75 106 VAL A CA 1
ATOM 783 C C . VAL A 1 106 ? -0.101 7.321 -1.003 1.00 91.75 106 VAL A C 1
ATOM 785 O O . VAL A 1 106 ? 0.967 7.004 -0.489 1.00 91.75 106 VAL A O 1
ATOM 788 N N . PHE A 1 107 ? -0.889 6.427 -1.591 1.00 91.75 107 PHE A N 1
ATOM 789 C CA . PHE A 1 107 ? -0.500 5.025 -1.740 1.00 91.75 107 PHE A CA 1
ATOM 790 C C . PHE A 1 107 ? -1.213 4.353 -2.912 1.00 91.75 107 PHE A C 1
ATOM 792 O O . PHE A 1 107 ? -2.288 4.768 -3.355 1.00 91.75 107 PHE A O 1
ATOM 799 N N . GLU A 1 108 ? -0.614 3.272 -3.412 1.00 92.19 108 GLU A N 1
ATOM 800 C CA . GLU A 1 108 ? -1.212 2.412 -4.434 1.00 92.19 108 GLU A CA 1
ATOM 801 C C . GLU A 1 108 ? -1.560 1.054 -3.846 1.00 92.19 108 GLU A C 1
ATOM 803 O O . GLU A 1 108 ? -0.711 0.366 -3.280 1.00 92.19 108 GLU A O 1
ATOM 808 N N . ILE A 1 109 ? -2.793 0.614 -4.071 1.00 92.69 109 ILE A N 1
ATOM 809 C CA . ILE A 1 109 ? -3.187 -0.764 -3.821 1.00 92.69 109 ILE A CA 1
ATOM 810 C C . ILE A 1 109 ? -3.273 -1.484 -5.163 1.00 92.69 109 ILE A C 1
ATOM 812 O O . ILE A 1 109 ? -4.012 -1.078 -6.062 1.00 92.69 109 ILE A O 1
ATOM 816 N N . ARG A 1 110 ? -2.504 -2.567 -5.293 1.00 90.06 110 ARG A N 1
ATOM 817 C CA . ARG A 1 110 ? -2.581 -3.537 -6.397 1.00 90.06 110 ARG A CA 1
ATOM 818 C C . ARG A 1 110 ? -3.421 -4.741 -5.965 1.00 90.06 110 ARG A C 1
ATOM 820 O O . ARG A 1 110 ? -3.590 -4.975 -4.767 1.00 90.06 110 ARG A O 1
ATOM 827 N N . ARG A 1 111 ? -3.880 -5.549 -6.928 1.00 87.94 111 ARG A N 1
ATOM 828 C CA . ARG A 1 111 ? -4.697 -6.752 -6.666 1.00 87.94 111 ARG A CA 1
ATOM 829 C C . ARG A 1 111 ? -4.141 -7.656 -5.547 1.00 87.94 111 ARG A C 1
ATOM 831 O O . ARG A 1 111 ? -4.919 -7.941 -4.642 1.00 87.94 111 ARG A O 1
ATOM 838 N N . PRO A 1 112 ? -2.849 -8.049 -5.514 1.00 89.06 112 PRO A N 1
ATOM 839 C CA . PRO A 1 112 ? -2.349 -8.935 -4.455 1.00 89.06 112 PRO A CA 1
ATOM 840 C C . PRO A 1 112 ? -2.472 -8.337 -3.046 1.00 89.06 112 PRO A C 1
ATOM 842 O O . PRO A 1 112 ? -2.814 -9.031 -2.090 1.00 89.06 112 PRO A O 1
ATOM 845 N N . LEU A 1 113 ? -2.237 -7.028 -2.910 1.00 92.81 113 LEU A N 1
ATOM 846 C CA . LEU A 1 113 ? -2.406 -6.336 -1.634 1.00 92.81 113 LEU A CA 1
ATOM 847 C C . LEU A 1 113 ? -3.890 -6.186 -1.271 1.00 92.81 113 LEU A C 1
ATOM 849 O O . LEU A 1 113 ? -4.245 -6.334 -0.106 1.00 92.81 113 LEU A O 1
ATOM 853 N N . ALA A 1 114 ? -4.767 -5.961 -2.254 1.00 95.25 114 ALA A N 1
ATOM 854 C CA . ALA A 1 114 ? -6.211 -5.947 -2.033 1.00 95.25 114 ALA A CA 1
ATOM 855 C C . ALA A 1 114 ? -6.733 -7.310 -1.548 1.00 95.25 114 ALA A C 1
ATOM 857 O O . ALA A 1 114 ? -7.499 -7.362 -0.589 1.00 95.25 114 ALA A O 1
ATOM 858 N N . GLU A 1 115 ? -6.280 -8.412 -2.151 1.00 94.81 115 GLU A N 1
ATOM 859 C CA . GLU A 1 115 ? -6.605 -9.777 -1.715 1.00 94.81 115 GLU A CA 1
ATOM 860 C C . GLU A 1 115 ? -6.108 -10.043 -0.293 1.00 94.81 115 GLU A C 1
ATOM 862 O O . GLU A 1 115 ? -6.835 -10.611 0.524 1.00 94.81 115 GLU A O 1
ATOM 867 N N . PHE A 1 116 ? -4.898 -9.579 0.035 1.00 95.88 116 PHE A N 1
ATOM 868 C CA . PHE A 1 116 ? -4.377 -9.639 1.395 1.00 95.88 116 PHE A CA 1
ATOM 869 C C . PHE A 1 116 ? -5.268 -8.873 2.385 1.00 95.88 116 PHE A C 1
ATOM 871 O O . PHE A 1 116 ? -5.657 -9.446 3.401 1.00 95.88 116 PHE A O 1
ATOM 878 N N . ILE A 1 117 ? -5.629 -7.619 2.084 1.00 97.56 117 ILE A N 1
ATOM 879 C CA . ILE A 1 117 ? -6.494 -6.783 2.934 1.00 97.56 117 ILE A CA 1
ATOM 880 C C . ILE A 1 117 ? -7.852 -7.463 3.157 1.00 97.56 117 ILE A C 1
ATOM 882 O O . ILE A 1 117 ? -8.268 -7.638 4.301 1.00 97.56 117 ILE A O 1
ATOM 886 N N . VAL A 1 118 ? -8.513 -7.921 2.089 1.00 97.88 118 VAL A N 1
ATOM 887 C CA . VAL A 1 118 ? -9.816 -8.609 2.166 1.00 97.88 118 VAL A CA 1
ATOM 888 C C . VAL A 1 118 ? -9.726 -9.892 2.998 1.00 97.88 118 VAL A C 1
ATOM 890 O O . VAL A 1 118 ? -10.584 -10.165 3.845 1.00 97.88 118 VAL A O 1
ATOM 893 N N . ARG A 1 119 ? -8.657 -10.675 2.813 1.00 97.38 119 ARG A N 1
ATOM 894 C CA . ARG A 1 119 ? -8.419 -11.888 3.601 1.00 97.38 119 ARG A CA 1
ATOM 895 C C . ARG A 1 119 ? -8.205 -11.565 5.079 1.00 97.38 119 ARG A C 1
ATOM 897 O O . ARG A 1 119 ? -8.737 -12.276 5.928 1.00 97.38 119 ARG A O 1
ATOM 904 N N . MET A 1 120 ? -7.437 -10.522 5.398 1.00 98.12 120 MET A N 1
ATOM 905 C CA . MET A 1 120 ? -7.217 -10.108 6.787 1.00 98.12 120 MET A CA 1
ATOM 906 C C . MET A 1 120 ? -8.518 -9.634 7.435 1.00 98.12 120 MET A C 1
ATOM 908 O O . MET A 1 120 ? -8.815 -10.077 8.538 1.00 98.12 120 MET A O 1
ATOM 912 N N . ALA A 1 121 ? -9.342 -8.848 6.740 1.00 97.69 121 ALA A N 1
ATOM 913 C CA . ALA A 1 121 ? -10.652 -8.427 7.241 1.00 97.69 121 ALA A CA 1
ATOM 914 C C . ALA A 1 121 ? -11.572 -9.612 7.558 1.00 97.69 121 ALA A C 1
ATOM 916 O O . ALA A 1 121 ? -12.181 -9.668 8.625 1.00 97.69 121 ALA A O 1
ATOM 917 N N . THR A 1 122 ? -11.589 -10.618 6.678 1.00 96.25 122 THR A N 1
ATOM 918 C CA . THR A 1 122 ? -12.334 -11.867 6.902 1.00 96.25 122 THR A CA 1
ATOM 919 C C . THR A 1 122 ? -11.846 -12.592 8.163 1.00 96.25 122 THR A C 1
ATOM 921 O O . THR A 1 122 ? -12.650 -13.091 8.948 1.00 96.25 122 THR A O 1
ATOM 924 N N . LEU A 1 123 ? -10.529 -12.637 8.401 1.00 96.62 123 LEU A N 1
ATOM 925 C CA . LEU A 1 123 ? -9.964 -13.241 9.612 1.00 96.62 123 LEU A CA 1
ATOM 926 C C . LEU A 1 123 ? -10.285 -12.431 10.871 1.00 96.62 123 LEU A C 1
ATOM 928 O O . LEU A 1 123 ? -10.601 -13.034 11.899 1.00 96.62 123 LEU A O 1
ATOM 932 N N . VAL A 1 124 ? -10.225 -11.099 10.793 1.00 96.88 124 VAL A N 1
ATOM 933 C CA . VAL A 1 124 ? -10.604 -10.195 11.887 1.00 96.88 124 VAL A CA 1
ATOM 934 C C . VAL A 1 124 ? -12.050 -10.468 12.297 1.00 96.88 124 VAL A C 1
ATOM 936 O O . VAL A 1 124 ? -12.313 -10.746 13.468 1.00 96.88 124 VAL A O 1
ATOM 939 N N . GLN A 1 125 ? -12.962 -10.516 11.325 1.00 94.62 125 GLN A N 1
ATOM 940 C CA . GLN A 1 125 ? -14.375 -10.813 11.545 1.00 94.62 125 GLN A CA 1
ATOM 941 C C . GLN A 1 125 ? -14.596 -12.218 12.125 1.00 94.62 125 GLN A C 1
ATOM 943 O O . GLN A 1 125 ? -15.276 -12.362 13.141 1.00 94.62 125 GLN A O 1
ATOM 948 N N . ALA A 1 126 ? -14.014 -13.252 11.508 1.00 95.50 126 ALA A N 1
ATOM 949 C CA . ALA A 1 126 ? -14.237 -14.650 11.884 1.00 95.50 126 ALA A CA 1
ATOM 950 C C . ALA A 1 126 ? -13.749 -14.988 13.302 1.00 95.50 126 ALA A C 1
ATOM 952 O O . ALA A 1 126 ? -14.270 -15.911 13.925 1.00 95.50 126 ALA A O 1
ATOM 953 N N . ASN A 1 127 ? -12.763 -14.246 13.810 1.00 96.81 127 ASN A N 1
ATOM 954 C CA . ASN A 1 127 ? -12.159 -14.483 15.123 1.00 96.81 127 ASN A CA 1
ATOM 955 C C . ASN A 1 127 ? -12.527 -13.415 16.164 1.00 96.81 127 ASN A C 1
ATOM 957 O O . ASN A 1 127 ? -12.020 -13.465 17.282 1.00 96.81 127 ASN A O 1
ATOM 961 N N . GLY A 1 128 ? -13.387 -12.449 15.818 1.00 94.94 128 GLY A N 1
ATOM 962 C CA . GLY A 1 128 ? -13.767 -11.360 16.720 1.00 94.94 128 GLY A CA 1
ATOM 963 C C . GLY A 1 128 ? -12.585 -10.490 17.159 1.00 94.94 128 GLY A C 1
ATOM 964 O O . GLY A 1 128 ? -12.563 -10.018 18.294 1.00 94.94 128 GLY A O 1
ATOM 965 N N . LEU A 1 129 ? -11.588 -10.313 16.289 1.00 96.50 129 LEU A N 1
ATOM 966 C CA . LEU A 1 129 ? -10.456 -9.423 16.544 1.00 96.50 129 LEU A CA 1
ATOM 967 C C . LEU A 1 129 ? -10.871 -7.971 16.280 1.00 96.50 129 LEU A C 1
ATOM 969 O O . LEU A 1 129 ? -11.799 -7.710 15.519 1.00 96.50 129 LEU A O 1
ATOM 973 N N . THR A 1 130 ? -10.153 -7.018 16.870 1.00 96.69 130 THR A N 1
ATOM 974 C CA . THR A 1 130 ? -10.374 -5.591 16.585 1.00 96.69 130 THR A CA 1
ATOM 975 C C . THR A 1 130 ? -9.689 -5.163 15.287 1.00 96.69 130 THR A C 1
ATOM 977 O O . THR A 1 130 ? -10.287 -4.470 14.469 1.00 96.69 130 THR A O 1
ATOM 980 N N . LYS A 1 131 ? -8.424 -5.560 15.102 1.00 97.31 131 LYS A N 1
ATOM 981 C CA . LYS A 1 131 ? -7.602 -5.219 13.934 1.00 97.31 131 LYS A CA 1
ATOM 982 C C . LYS A 1 131 ? -6.405 -6.159 13.785 1.00 97.31 131 LYS A C 1
ATOM 984 O O . LYS A 1 131 ? -6.037 -6.851 14.734 1.00 97.31 131 LYS A O 1
ATOM 989 N N . VAL A 1 132 ? -5.790 -6.140 12.607 1.00 97.81 132 VAL A N 1
ATOM 990 C CA . VAL A 1 132 ? -4.482 -6.735 12.296 1.00 97.81 132 VAL A CA 1
ATOM 991 C C . VAL A 1 132 ? -3.573 -5.649 11.732 1.00 97.81 132 VAL A C 1
ATOM 993 O O . VAL A 1 132 ? -4.026 -4.788 10.980 1.00 97.81 132 VAL A O 1
ATOM 996 N N . GLU A 1 133 ? -2.288 -5.711 12.072 1.00 97.50 133 GLU A N 1
ATOM 997 C CA . GLU A 1 133 ? -1.277 -4.762 11.611 1.00 97.50 133 GLU A CA 1
ATOM 998 C C . GLU A 1 133 ? -0.145 -5.504 10.902 1.00 97.50 133 GLU A C 1
ATOM 1000 O O . GLU A 1 133 ? 0.331 -6.544 11.364 1.00 97.50 133 GLU A O 1
ATOM 1005 N N . LYS A 1 134 ? 0.294 -4.969 9.763 1.00 95.88 134 LYS A N 1
ATOM 1006 C CA . LYS A 1 134 ? 1.430 -5.482 8.996 1.00 95.88 134 LYS A CA 1
ATOM 1007 C C . LYS A 1 134 ? 2.369 -4.330 8.673 1.00 95.88 134 LYS A C 1
ATOM 1009 O O . LYS A 1 134 ? 1.936 -3.340 8.098 1.00 95.88 134 LYS A O 1
ATOM 1014 N N . THR A 1 135 ? 3.660 -4.487 8.951 1.00 95.56 135 THR A N 1
ATOM 1015 C CA . THR A 1 135 ? 4.676 -3.518 8.513 1.00 95.56 135 THR A CA 1
ATOM 1016 C C . THR A 1 135 ? 4.627 -3.333 6.991 1.00 95.56 135 THR A C 1
ATOM 1018 O O . THR A 1 135 ? 4.610 -4.311 6.225 1.00 95.56 135 THR A O 1
ATOM 1021 N N . SER A 1 136 ? 4.547 -2.078 6.552 1.00 90.69 136 SER A N 1
ATOM 1022 C CA . SER A 1 136 ? 4.400 -1.711 5.145 1.00 90.69 136 SER A CA 1
ATOM 1023 C C . SER A 1 136 ? 4.839 -0.269 4.904 1.00 90.69 136 SER A C 1
ATOM 1025 O O . SER A 1 136 ? 4.109 0.653 5.240 1.00 90.69 136 SER A O 1
ATOM 1027 N N . ALA A 1 137 ? 5.969 -0.071 4.229 1.00 87.19 137 ALA A N 1
ATOM 1028 C CA . ALA A 1 137 ? 6.448 1.247 3.798 1.00 87.19 137 ALA A CA 1
ATOM 1029 C C . ALA A 1 137 ? 5.855 1.652 2.432 1.00 87.19 137 ALA A C 1
ATOM 1031 O O . ALA A 1 137 ? 6.572 2.021 1.509 1.00 87.19 137 ALA A O 1
ATOM 1032 N N . SER A 1 138 ? 4.546 1.452 2.249 1.00 87.62 138 SER A N 1
ATOM 1033 C CA . SER A 1 138 ? 3.870 1.623 0.946 1.00 87.62 138 SER A CA 1
ATOM 1034 C C . SER A 1 138 ? 3.091 2.932 0.825 1.00 87.62 138 SER A C 1
ATOM 1036 O O . SER A 1 138 ? 2.496 3.180 -0.223 1.00 87.62 138 SER A O 1
ATOM 1038 N N . ALA A 1 139 ? 3.057 3.720 1.899 1.00 92.44 139 ALA A N 1
ATOM 1039 C CA . ALA A 1 139 ? 2.447 5.036 1.933 1.00 92.44 139 ALA A CA 1
ATOM 1040 C C . ALA A 1 139 ? 3.534 6.110 1.936 1.00 92.44 139 ALA A C 1
ATOM 1042 O O . ALA A 1 139 ? 4.527 5.984 2.649 1.00 92.44 139 ALA A O 1
ATOM 1043 N N . TRP A 1 140 ? 3.316 7.153 1.143 1.00 91.38 140 TRP A N 1
ATOM 1044 C CA . TRP A 1 140 ? 4.103 8.380 1.161 1.00 91.38 140 TRP A CA 1
ATOM 1045 C C . TRP A 1 140 ? 3.313 9.458 1.872 1.00 91.38 140 TRP A C 1
ATOM 1047 O O . TRP A 1 140 ? 2.132 9.651 1.585 1.00 91.38 140 TRP A O 1
ATOM 1057 N N . TRP A 1 141 ? 3.972 10.169 2.771 1.00 92.00 141 TRP A N 1
ATOM 1058 C CA . TRP A 1 141 ? 3.354 11.154 3.643 1.00 92.00 141 TRP A CA 1
ATOM 1059 C C . TRP A 1 141 ? 3.776 12.544 3.175 1.00 92.00 141 TRP A C 1
ATOM 1061 O O . TRP A 1 141 ? 4.964 12.827 3.097 1.00 92.00 141 TRP A O 1
ATOM 1071 N N . LEU A 1 142 ? 2.824 13.402 2.826 1.00 90.50 142 LEU A N 1
ATOM 1072 C CA . LEU A 1 142 ? 3.065 14.742 2.300 1.00 90.50 142 LEU A CA 1
ATOM 1073 C C . LEU A 1 142 ? 2.740 15.780 3.371 1.00 90.50 142 LEU A C 1
ATOM 1075 O O . LEU A 1 142 ? 1.616 15.823 3.871 1.00 90.50 142 LEU A O 1
ATOM 1079 N N . GLU A 1 143 ? 3.714 16.630 3.695 1.00 89.06 143 GLU A N 1
ATOM 1080 C CA . GLU A 1 143 ? 3.575 17.713 4.677 1.00 89.06 143 GLU A CA 1
ATOM 1081 C C . GLU A 1 143 ? 2.448 18.676 4.300 1.00 89.06 143 GLU A C 1
ATOM 1083 O O . GLU A 1 143 ? 1.690 19.131 5.154 1.00 89.06 143 GLU A O 1
ATOM 1088 N N . ARG A 1 144 ? 2.311 18.959 3.002 1.00 85.06 144 ARG A N 1
ATOM 1089 C CA . ARG A 1 144 ? 1.345 19.916 2.461 1.00 85.06 144 ARG A CA 1
ATOM 1090 C C . ARG A 1 144 ? 0.370 19.232 1.525 1.00 85.06 144 ARG A C 1
ATOM 1092 O O . ARG A 1 144 ? 0.735 18.305 0.800 1.00 85.06 144 ARG A O 1
ATOM 1099 N N . ASP A 1 145 ? -0.864 19.723 1.517 1.00 82.88 145 ASP A N 1
ATOM 1100 C CA . ASP A 1 145 ? -1.810 19.349 0.484 1.00 82.88 145 ASP A CA 1
ATOM 1101 C C . ASP A 1 145 ? -1.428 20.113 -0.790 1.00 82.88 145 ASP A C 1
ATOM 1103 O O . ASP A 1 145 ? -1.414 21.345 -0.784 1.00 82.88 145 ASP A O 1
ATOM 1107 N N . PRO A 1 146 ? -1.103 19.435 -1.901 1.00 74.88 146 PRO A N 1
ATOM 1108 C CA . PRO A 1 146 ? -0.763 20.125 -3.141 1.00 74.88 146 PRO A CA 1
ATOM 1109 C C . PRO A 1 146 ? -1.923 20.966 -3.693 1.00 74.88 146 PRO A C 1
ATOM 1111 O O . PRO A 1 146 ? -1.683 21.817 -4.546 1.00 74.88 146 PRO A O 1
ATOM 1114 N N . ARG A 1 147 ? -3.158 20.777 -3.201 1.00 66.12 147 ARG A N 1
ATOM 1115 C CA . ARG A 1 147 ? -4.294 21.662 -3.495 1.00 66.12 147 ARG A CA 1
ATOM 1116 C C . ARG A 1 147 ? -4.164 23.041 -2.858 1.00 66.12 147 ARG A C 1
ATOM 1118 O O . ARG A 1 147 ? -4.675 23.992 -3.432 1.00 66.12 147 ARG A O 1
ATOM 1125 N N . ASP A 1 148 ? -3.458 23.180 -1.737 1.00 68.12 148 ASP A N 1
ATOM 1126 C CA . ASP A 1 148 ? -3.345 24.460 -1.020 1.00 68.12 148 ASP A CA 1
ATOM 1127 C C . ASP A 1 148 ? -2.575 25.522 -1.828 1.00 68.12 148 ASP A C 1
ATOM 1129 O O . ASP A 1 1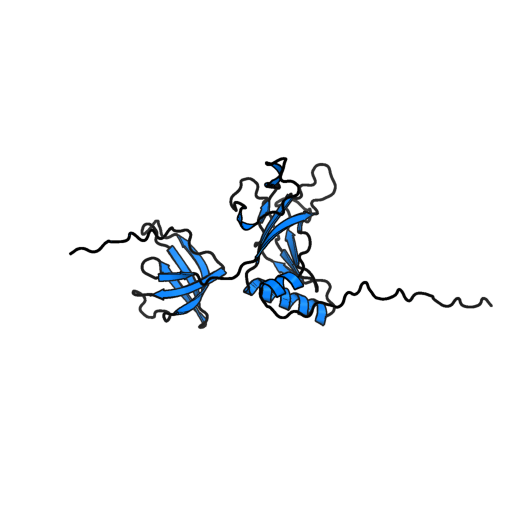48 ? -2.645 26.715 -1.530 1.00 68.12 148 ASP A O 1
ATOM 1133 N N . ALA A 1 149 ? -1.838 25.108 -2.865 1.00 64.62 149 ALA A N 1
ATOM 1134 C CA . ALA A 1 149 ? -1.199 26.024 -3.805 1.00 64.62 149 ALA A CA 1
ATOM 1135 C C . ALA A 1 149 ? -2.211 26.716 -4.743 1.00 64.62 149 ALA A C 1
ATOM 1137 O O . ALA A 1 149 ? -1.944 27.827 -5.205 1.00 64.62 149 ALA A O 1
ATOM 1138 N N . ASP A 1 150 ? -3.369 26.093 -4.980 1.00 62.66 150 ASP A N 1
ATOM 1139 C CA . ASP A 1 150 ? -4.438 26.583 -5.845 1.00 62.66 150 ASP A CA 1
ATOM 1140 C C . ASP A 1 150 ? -5.653 26.977 -4.987 1.00 62.66 150 ASP A C 1
ATOM 1142 O O . ASP A 1 150 ? -6.500 26.154 -4.651 1.00 62.66 150 ASP A O 1
ATOM 1146 N N . ALA A 1 151 ? -5.771 28.268 -4.657 1.00 56.72 151 ALA A N 1
ATOM 1147 C CA . ALA A 1 151 ? -6.806 28.810 -3.759 1.00 56.72 151 ALA A CA 1
ATOM 1148 C C . ALA A 1 151 ? -8.271 28.539 -4.188 1.00 56.72 151 ALA A C 1
ATOM 1150 O O . ALA A 1 151 ? -9.184 28.739 -3.392 1.00 56.72 151 ALA A O 1
ATOM 1151 N N . ASP A 1 152 ? -8.492 28.073 -5.422 1.00 59.09 152 ASP A N 1
ATOM 1152 C CA . ASP A 1 152 ? -9.802 27.721 -5.985 1.00 59.09 152 ASP A CA 1
ATOM 1153 C C . ASP A 1 152 ? -10.076 26.194 -6.005 1.00 59.09 152 ASP A C 1
ATOM 1155 O O . ASP A 1 152 ? -11.109 25.757 -6.516 1.00 59.09 152 ASP A O 1
ATOM 1159 N N . ALA A 1 153 ? -9.165 25.358 -5.484 1.00 58.28 153 ALA A N 1
ATOM 1160 C CA . ALA A 1 153 ? -9.218 23.891 -5.587 1.00 58.28 153 ALA A CA 1
ATOM 1161 C C . ALA A 1 153 ? -9.741 23.164 -4.330 1.00 58.28 153 ALA A C 1
ATOM 1163 O O . ALA A 1 153 ? -9.772 21.930 -4.316 1.00 58.28 153 ALA A O 1
ATOM 1164 N N . ASP A 1 154 ? -10.168 23.902 -3.301 1.00 53.97 154 ASP A N 1
ATOM 1165 C CA . ASP A 1 154 ? -10.468 23.371 -1.958 1.00 53.97 154 ASP A CA 1
ATOM 1166 C C . ASP A 1 154 ? -11.574 22.282 -1.964 1.00 53.97 154 ASP A C 1
ATOM 1168 O O . ASP A 1 154 ? -11.529 21.317 -1.199 1.00 53.97 154 ASP A O 1
ATOM 1172 N N . ASP A 1 155 ? -12.500 22.345 -2.933 1.00 57.75 155 ASP A N 1
ATOM 1173 C CA . ASP A 1 155 ? -13.606 21.385 -3.099 1.00 57.75 155 ASP A CA 1
ATOM 1174 C C . ASP A 1 155 ? -13.378 20.306 -4.180 1.00 57.75 155 ASP A C 1
ATOM 1176 O O . ASP A 1 155 ? -14.224 19.428 -4.387 1.00 57.75 155 ASP A O 1
ATOM 1180 N N . CYS A 1 156 ? -12.246 20.321 -4.890 1.00 55.25 156 CYS A N 1
ATOM 1181 C CA . CYS A 1 156 ? -11.975 19.320 -5.921 1.00 55.25 156 CYS A CA 1
ATOM 1182 C C . CYS A 1 156 ? -11.452 18.011 -5.293 1.00 55.25 156 CYS A C 1
ATOM 1184 O O . CYS A 1 156 ? -10.484 18.033 -4.520 1.00 55.25 156 CYS A O 1
ATOM 1186 N N . PRO A 1 157 ? -12.036 16.839 -5.631 1.00 61.03 157 PRO A N 1
ATOM 1187 C CA . PRO A 1 157 ? -11.489 15.562 -5.194 1.00 61.03 157 PRO A CA 1
ATOM 1188 C C . PRO A 1 157 ? -10.076 15.405 -5.758 1.00 61.03 157 PRO A C 1
ATOM 1190 O O . PRO A 1 157 ? -9.857 15.592 -6.957 1.00 61.03 157 PRO A O 1
ATOM 1193 N N . ILE A 1 158 ? -9.116 15.058 -4.894 1.00 66.75 158 ILE A N 1
ATOM 1194 C CA . ILE A 1 158 ? -7.734 14.831 -5.320 1.00 66.75 158 ILE A CA 1
ATOM 1195 C C . ILE A 1 158 ? -7.742 13.740 -6.382 1.00 66.75 158 ILE A C 1
ATOM 1197 O O . ILE A 1 158 ? -8.238 12.639 -6.141 1.00 66.75 158 ILE A O 1
ATOM 1201 N N . ASN A 1 159 ? -7.170 14.036 -7.549 1.00 70.00 159 ASN A N 1
ATOM 1202 C CA . ASN A 1 159 ? -6.833 13.003 -8.507 1.00 70.00 159 ASN A CA 1
ATOM 1203 C C . ASN A 1 159 ? -5.461 12.432 -8.123 1.00 70.00 159 ASN A C 1
ATOM 1205 O O . ASN A 1 159 ? -4.435 13.038 -8.430 1.00 70.00 159 ASN A O 1
ATOM 1209 N N . PRO A 1 160 ? -5.388 11.255 -7.483 1.00 68.62 160 PRO A N 1
ATOM 1210 C CA . PRO A 1 160 ? -4.108 10.693 -7.070 1.00 68.62 160 PRO A CA 1
ATOM 1211 C C . PRO A 1 160 ? -3.204 10.339 -8.262 1.00 68.62 160 PRO A C 1
ATOM 1213 O O . PRO A 1 160 ? -2.020 10.074 -8.081 1.00 68.62 160 PRO A O 1
ATOM 1216 N N . ALA A 1 161 ? -3.727 10.322 -9.495 1.00 67.44 161 ALA A N 1
ATOM 1217 C CA . ALA A 1 161 ? -2.922 10.094 -10.687 1.00 67.44 161 ALA A CA 1
ATOM 1218 C C . ALA A 1 161 ? -2.102 11.315 -11.131 1.00 67.44 161 ALA A C 1
ATOM 1220 O O . ALA A 1 161 ? -1.164 11.132 -11.903 1.00 67.44 161 ALA A O 1
ATOM 1221 N N . THR A 1 162 ? -2.436 12.523 -10.667 1.00 65.50 162 THR A N 1
ATOM 1222 C CA . THR A 1 162 ? -1.736 13.766 -11.040 1.00 65.50 162 THR A CA 1
ATOM 1223 C C . THR A 1 162 ? -0.702 14.206 -10.007 1.00 65.50 162 THR A C 1
ATOM 1225 O O . THR A 1 162 ? -0.005 15.190 -10.232 1.00 65.50 162 THR A O 1
ATOM 1228 N N . LEU A 1 163 ? -0.591 13.498 -8.880 1.00 68.38 163 LEU A N 1
ATOM 1229 C CA . LEU A 1 163 ? 0.385 13.800 -7.837 1.00 68.38 163 LEU A CA 1
ATOM 1230 C C . LEU A 1 163 ? 1.796 13.401 -8.285 1.00 68.38 163 LEU A C 1
ATOM 1232 O O . LEU A 1 163 ? 2.003 12.286 -8.769 1.00 68.38 163 LEU A O 1
ATOM 1236 N N . SER A 1 164 ? 2.759 14.314 -8.118 1.00 64.25 164 SER A N 1
ATOM 1237 C CA . SER A 1 164 ? 4.188 14.016 -8.261 1.00 64.25 164 SER A CA 1
ATOM 1238 C C . SER A 1 164 ? 4.680 13.273 -7.020 1.00 64.25 164 SER A C 1
ATOM 1240 O O . SER A 1 164 ? 4.400 13.684 -5.901 1.00 64.25 164 SER A O 1
ATOM 1242 N N . TRP A 1 165 ? 5.422 12.186 -7.232 1.00 60.53 165 TRP A N 1
ATOM 1243 C CA . TRP A 1 165 ? 5.873 11.246 -6.192 1.00 60.53 165 TRP A CA 1
ATOM 1244 C C . TRP A 1 165 ? 7.238 11.636 -5.617 1.00 60.53 165 TRP A C 1
ATOM 1246 O O . TRP A 1 165 ? 7.719 11.014 -4.683 1.00 60.53 165 TRP A O 1
ATOM 1256 N N . ALA A 1 166 ? 7.870 12.650 -6.204 1.00 54.41 166 ALA A N 1
ATOM 1257 C CA . ALA A 1 166 ? 9.121 13.233 -5.757 1.00 54.41 166 ALA A CA 1
ATOM 1258 C C . ALA A 1 166 ? 8.837 14.698 -5.433 1.00 54.41 166 ALA A C 1
ATOM 1260 O O . ALA A 1 166 ? 8.700 15.527 -6.337 1.00 54.41 166 ALA A O 1
ATOM 1261 N N . SER A 1 167 ? 8.705 15.003 -4.147 1.00 58.50 167 SER A N 1
ATOM 1262 C CA . SER A 1 167 ? 8.588 16.374 -3.665 1.00 58.50 167 SER A CA 1
ATOM 1263 C C . SER A 1 167 ? 9.467 16.564 -2.444 1.00 58.50 167 SER A C 1
ATOM 1265 O O . SER A 1 167 ? 9.554 15.684 -1.593 1.00 58.50 167 SER A O 1
ATOM 1267 N N . GLU A 1 168 ? 10.049 17.754 -2.323 1.00 67.69 168 GLU A N 1
ATOM 1268 C CA . GLU A 1 168 ? 10.712 18.226 -1.099 1.00 67.69 168 GLU A CA 1
ATOM 1269 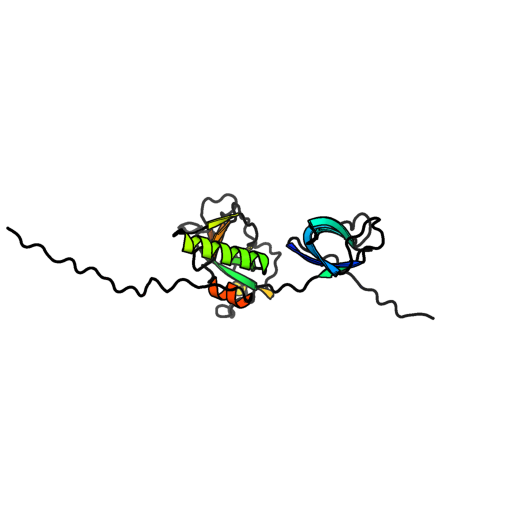C C . GLU A 1 168 ? 9.766 18.228 0.124 1.00 67.69 168 GLU A C 1
ATOM 1271 O O . GLU A 1 168 ? 10.221 18.370 1.252 1.00 67.69 168 GLU A O 1
ATOM 1276 N N . ASP A 1 169 ? 8.464 18.024 -0.109 1.00 81.31 169 ASP A N 1
ATOM 1277 C CA . ASP A 1 169 ? 7.382 17.969 0.874 1.00 81.31 169 ASP A CA 1
ATOM 1278 C C . ASP A 1 169 ? 7.104 16.572 1.457 1.00 81.31 169 ASP A C 1
ATOM 1280 O O . ASP A 1 169 ? 6.115 16.398 2.169 1.00 81.31 169 ASP A O 1
ATOM 1284 N N . GLU A 1 170 ? 7.921 15.559 1.155 1.00 87.81 170 GLU A N 1
ATOM 1285 C CA . GLU A 1 170 ? 7.752 14.231 1.753 1.00 87.81 170 GLU A CA 1
ATOM 1286 C C . GLU A 1 170 ? 8.215 14.217 3.222 1.00 87.81 170 GLU A C 1
ATOM 1288 O O . GLU A 1 170 ? 9.393 14.413 3.540 1.00 87.81 170 GLU A O 1
ATOM 1293 N N . MET A 1 171 ? 7.285 13.921 4.130 1.00 91.00 171 MET A N 1
ATOM 1294 C CA . MET A 1 171 ? 7.584 13.643 5.527 1.00 91.00 171 MET A CA 1
ATOM 1295 C C . MET A 1 171 ? 8.277 12.285 5.635 1.00 91.00 171 MET A C 1
ATOM 1297 O O . MET A 1 171 ? 7.763 11.249 5.210 1.00 91.00 171 MET A O 1
ATOM 1301 N N . ARG A 1 172 ? 9.430 12.269 6.303 1.00 90.81 172 ARG A N 1
ATOM 1302 C CA . ARG A 1 172 ? 10.132 11.024 6.619 1.00 90.81 172 ARG A CA 1
ATOM 1303 C C . ARG A 1 172 ? 9.406 10.284 7.735 1.00 90.81 172 ARG A C 1
ATOM 1305 O O . ARG A 1 172 ? 9.389 10.763 8.870 1.00 90.81 172 ARG A O 1
ATOM 1312 N N . SER A 1 173 ? 8.880 9.108 7.426 1.00 91.94 173 SER A N 1
ATOM 1313 C CA . SER A 1 173 ? 8.243 8.224 8.396 1.00 91.94 173 SER A CA 1
ATOM 1314 C C . SER A 1 173 ? 9.198 7.175 8.974 1.00 91.94 173 SER A C 1
ATOM 1316 O O . SER A 1 173 ? 10.283 6.904 8.445 1.00 91.94 173 SER A O 1
ATOM 1318 N N . GLU A 1 174 ? 8.788 6.602 10.102 1.00 92.94 174 GLU A N 1
ATOM 1319 C CA . GLU A 1 174 ? 9.304 5.360 10.660 1.00 92.94 174 GLU A CA 1
ATOM 1320 C C . GLU A 1 174 ? 8.159 4.494 11.205 1.00 92.94 174 GLU A C 1
ATOM 1322 O O . GLU A 1 174 ? 7.075 4.990 11.522 1.00 92.94 174 GLU A O 1
ATOM 1327 N N . CYS A 1 175 ? 8.403 3.184 11.309 1.00 92.25 175 CYS A N 1
ATOM 1328 C CA . CYS A 1 175 ? 7.419 2.201 11.774 1.00 92.25 175 CYS A CA 1
ATOM 1329 C C . CYS A 1 175 ? 6.090 2.249 10.992 1.00 92.25 175 CYS A C 1
ATOM 1331 O O . CYS A 1 175 ? 5.013 2.267 11.581 1.00 92.25 175 CYS A O 1
ATOM 1333 N N . ASP A 1 176 ? 6.156 2.271 9.660 1.00 95.56 176 ASP A N 1
ATOM 1334 C CA . ASP A 1 176 ? 4.967 2.274 8.809 1.00 95.56 176 ASP A CA 1
ATOM 1335 C C . ASP A 1 176 ? 4.213 0.938 8.873 1.00 95.56 176 ASP A C 1
ATOM 1337 O O . ASP A 1 176 ? 4.770 -0.144 8.633 1.00 95.56 176 ASP A O 1
ATOM 1341 N N . HIS A 1 177 ? 2.914 1.014 9.146 1.00 97.56 177 HIS A N 1
ATOM 1342 C CA . HIS A 1 177 ? 2.018 -0.131 9.233 1.00 97.56 177 HIS A CA 1
ATOM 1343 C C . HIS A 1 177 ? 0.788 0.056 8.348 1.00 97.56 177 HIS A C 1
ATOM 1345 O O . HIS A 1 177 ? 0.165 1.112 8.318 1.00 97.56 177 HIS A O 1
ATOM 1351 N N . LEU A 1 178 ? 0.407 -1.023 7.667 1.00 98.00 178 LEU A N 1
ATOM 1352 C CA . LEU A 1 178 ? -0.936 -1.226 7.145 1.00 98.00 178 LEU A CA 1
ATOM 1353 C C . LEU A 1 178 ? -1.797 -1.803 8.270 1.00 98.00 178 LEU A C 1
ATOM 1355 O O . LEU A 1 178 ? -1.491 -2.880 8.794 1.00 98.00 178 LEU A O 1
ATOM 1359 N N . VAL A 1 179 ? -2.884 -1.115 8.593 1.00 98.25 179 VAL A N 1
ATOM 1360 C CA . VAL A 1 179 ? -3.872 -1.523 9.589 1.00 98.25 179 VAL A CA 1
ATOM 1361 C C . VAL A 1 179 ? -5.131 -1.995 8.874 1.00 98.25 179 VAL A C 1
ATOM 1363 O O . VAL A 1 179 ? -5.632 -1.328 7.972 1.00 98.25 179 VAL A O 1
ATOM 1366 N N . VAL A 1 180 ? -5.644 -3.160 9.264 1.00 98.38 180 VAL A N 1
ATOM 1367 C CA . VAL A 1 180 ? -6.848 -3.763 8.680 1.00 98.38 180 VAL A CA 1
ATOM 1368 C C . VAL A 1 180 ? -7.830 -4.128 9.788 1.00 98.38 180 VAL A C 1
ATOM 1370 O O . VAL A 1 180 ? -7.500 -4.909 10.682 1.00 98.38 180 VAL A O 1
ATOM 1373 N N . THR A 1 181 ? -9.038 -3.577 9.718 1.00 97.88 181 THR A N 1
ATOM 1374 C CA . THR A 1 181 ? -10.194 -3.960 10.543 1.00 97.88 181 THR A CA 1
ATOM 1375 C C . THR A 1 181 ? -11.104 -4.910 9.757 1.00 97.88 181 THR A C 1
ATOM 1377 O O . THR A 1 181 ? -10.769 -5.348 8.656 1.00 97.88 181 THR A O 1
ATOM 1380 N N . ASP A 1 182 ? -12.271 -5.257 10.301 1.00 96.56 182 ASP A N 1
ATOM 1381 C CA . ASP A 1 182 ? -13.267 -6.063 9.587 1.00 96.56 182 ASP A CA 1
ATOM 1382 C C . ASP A 1 182 ? -13.968 -5.306 8.445 1.00 96.56 182 ASP A C 1
ATOM 1384 O O . ASP A 1 182 ? -14.602 -5.932 7.600 1.00 96.56 182 ASP A O 1
ATOM 1388 N N . ARG A 1 183 ? -13.854 -3.973 8.394 1.00 96.25 183 ARG A N 1
ATOM 1389 C CA . ARG A 1 183 ? -14.598 -3.116 7.453 1.00 96.25 183 ARG A CA 1
ATOM 1390 C C . ARG A 1 183 ? -13.740 -2.124 6.684 1.00 96.25 183 ARG A C 1
ATOM 1392 O O . ARG A 1 183 ? -14.126 -1.706 5.590 1.00 96.25 183 ARG A O 1
ATOM 1399 N N . ALA A 1 184 ? -12.596 -1.744 7.238 1.00 97.69 184 ALA A N 1
ATOM 1400 C CA . ALA A 1 184 ? -11.768 -0.681 6.706 1.00 97.69 184 ALA A CA 1
ATOM 1401 C C . ALA A 1 184 ? -10.277 -1.001 6.812 1.00 97.69 184 ALA A C 1
ATOM 1403 O O . ALA A 1 184 ? -9.851 -1.867 7.576 1.00 97.69 184 ALA A O 1
ATOM 1404 N N . PHE A 1 185 ? -9.482 -0.286 6.027 1.00 98.12 185 PHE A N 1
ATOM 1405 C CA . PHE A 1 185 ? -8.033 -0.303 6.138 1.00 98.12 185 PHE A CA 1
ATOM 1406 C C . PHE A 1 185 ? -7.489 1.125 6.203 1.00 98.12 185 PHE A C 1
ATOM 1408 O O . PHE A 1 185 ? -8.099 2.056 5.676 1.00 98.12 185 PHE A O 1
ATOM 1415 N N . SER A 1 186 ? -6.344 1.297 6.845 1.00 97.94 186 SER A N 1
ATOM 1416 C CA . SER A 1 186 ? -5.635 2.571 6.965 1.00 97.94 186 SER A CA 1
ATOM 1417 C C . SER A 1 186 ? -4.130 2.327 7.023 1.00 97.94 186 SER A C 1
ATOM 1419 O O . SER A 1 186 ? -3.675 1.188 7.156 1.00 97.94 186 SER A O 1
ATOM 1421 N N . PHE A 1 187 ? -3.348 3.393 6.898 1.00 97.69 187 PHE A N 1
ATOM 1422 C CA . PHE A 1 187 ? -1.923 3.370 7.189 1.00 97.69 187 PHE A CA 1
ATOM 1423 C C . PHE A 1 187 ? -1.639 4.176 8.447 1.00 97.69 187 PHE A C 1
ATOM 1425 O O . PHE A 1 187 ? -2.306 5.176 8.714 1.00 97.69 187 PHE A O 1
ATOM 1432 N N . THR A 1 188 ? -0.637 3.744 9.200 1.00 97.06 188 THR A N 1
ATOM 1433 C CA . THR A 1 188 ? -0.124 4.465 10.362 1.00 97.06 188 THR A CA 1
ATOM 1434 C C . THR A 1 188 ? 1.388 4.546 10.301 1.00 97.06 188 THR A C 1
ATOM 1436 O O . THR A 1 188 ? 2.031 3.614 9.820 1.00 97.06 188 THR A O 1
ATOM 1439 N N . CYS A 1 189 ? 1.960 5.610 10.838 1.00 96.38 189 CYS A N 1
ATOM 1440 C CA . CYS A 1 189 ? 3.399 5.740 11.017 1.00 96.38 189 CYS A CA 1
ATOM 1441 C C . CYS A 1 189 ? 3.715 6.661 12.196 1.00 96.38 189 CYS A C 1
ATOM 1443 O O . CYS A 1 189 ? 2.831 7.297 12.772 1.00 96.38 189 CYS A O 1
ATOM 1445 N N . TYR A 1 190 ? 5.001 6.787 12.491 1.00 93.62 190 TYR A N 1
ATOM 1446 C CA . TYR A 1 190 ? 5.545 7.873 13.292 1.00 93.62 190 TYR A CA 1
ATOM 1447 C C . TYR A 1 190 ? 6.366 8.788 12.391 1.00 93.62 190 TYR A C 1
ATOM 1449 O O . TYR A 1 190 ? 6.985 8.332 11.426 1.00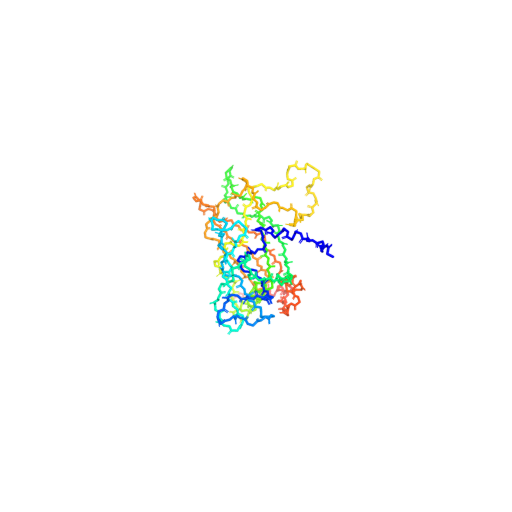 93.62 190 TYR A O 1
ATOM 1457 N N . ARG A 1 191 ? 6.380 10.088 12.686 1.00 92.25 191 ARG A N 1
ATOM 1458 C CA . ARG A 1 191 ? 7.355 10.995 12.074 1.00 92.25 191 ARG A CA 1
ATOM 1459 C C . ARG A 1 191 ? 8.735 10.607 12.587 1.00 92.25 191 ARG A C 1
ATOM 1461 O O . ARG A 1 191 ? 8.908 10.398 13.781 1.00 92.25 191 ARG A O 1
ATOM 1468 N N . ARG A 1 192 ? 9.732 10.571 11.708 1.00 89.44 192 ARG A N 1
ATOM 1469 C CA . ARG A 1 192 ? 11.110 10.311 12.123 1.00 89.44 192 ARG A CA 1
ATOM 1470 C C . ARG A 1 192 ? 11.549 11.338 13.168 1.00 89.44 192 ARG A C 1
ATOM 1472 O O . ARG A 1 192 ? 11.530 12.534 12.884 1.00 89.44 192 ARG A O 1
ATOM 1479 N N . HIS A 1 193 ? 12.020 10.861 14.320 1.00 87.75 193 HIS A N 1
ATOM 1480 C CA . HIS A 1 193 ? 12.379 11.697 15.480 1.00 87.75 193 HIS A CA 1
ATOM 1481 C C . HIS A 1 193 ? 11.185 12.357 16.195 1.00 87.75 193 HIS A C 1
ATOM 1483 O O . HIS A 1 193 ? 11.384 13.317 16.940 1.00 87.75 193 HIS A O 1
ATOM 1489 N N . GLY A 1 194 ? 9.972 11.856 15.975 1.00 85.69 194 GLY A N 1
ATOM 1490 C CA . GLY A 1 194 ? 8.768 12.230 16.707 1.00 85.69 194 GLY A CA 1
ATOM 1491 C C . GLY A 1 194 ? 8.140 11.016 17.387 1.00 85.69 194 GLY A C 1
ATOM 1492 O O . GLY A 1 194 ? 8.328 9.884 16.954 1.00 85.69 194 GLY A O 1
ATOM 1493 N N . ASP A 1 195 ? 7.364 11.267 18.439 1.00 88.25 195 ASP A N 1
ATOM 1494 C CA . ASP A 1 195 ? 6.677 10.215 19.206 1.00 88.25 195 ASP A CA 1
ATOM 1495 C C . ASP A 1 195 ? 5.164 10.180 18.926 1.00 88.25 195 ASP A C 1
ATOM 1497 O O . ASP A 1 195 ? 4.432 9.348 19.468 1.00 88.25 195 ASP A O 1
ATOM 1501 N N . ASP A 1 196 ? 4.682 11.083 18.071 1.00 89.00 196 ASP A N 1
ATOM 1502 C CA . ASP A 1 196 ? 3.269 11.205 17.755 1.00 89.00 196 ASP A CA 1
ATOM 1503 C C . ASP A 1 196 ? 2.862 10.234 16.646 1.00 89.00 196 ASP A C 1
ATOM 1505 O O . ASP A 1 196 ? 3.438 10.209 15.554 1.00 89.00 196 ASP A O 1
ATOM 1509 N N . LEU A 1 197 ? 1.820 9.452 16.935 1.00 92.94 197 LEU A N 1
ATOM 1510 C CA . LEU A 1 197 ? 1.195 8.574 15.957 1.00 92.94 197 LEU A CA 1
ATOM 1511 C C . LEU A 1 197 ? 0.468 9.416 14.905 1.00 92.94 197 LEU A C 1
ATOM 1513 O O . LEU A 1 197 ? -0.334 10.299 15.230 1.00 92.94 197 LEU A O 1
ATOM 1517 N N . ILE A 1 198 ? 0.731 9.092 13.648 1.00 95.38 198 ILE A N 1
ATOM 1518 C CA . ILE A 1 198 ? 0.044 9.625 12.479 1.00 95.38 198 ILE A CA 1
ATOM 1519 C C . ILE A 1 198 ? -0.725 8.475 11.844 1.00 95.38 198 ILE A C 1
ATOM 1521 O O . ILE A 1 198 ? -0.204 7.368 11.699 1.00 95.38 198 ILE A O 1
ATOM 1525 N N . GLU A 1 199 ? -1.965 8.733 11.450 1.00 96.12 199 GLU A N 1
ATOM 1526 C CA . GLU A 1 199 ? -2.816 7.751 10.790 1.00 96.12 199 GLU A CA 1
ATOM 1527 C C . GLU A 1 199 ? -3.593 8.375 9.632 1.00 96.12 199 GLU A C 1
ATOM 1529 O O . GLU A 1 199 ? -3.938 9.554 9.649 1.00 96.12 199 GLU A O 1
ATOM 1534 N N . THR A 1 200 ? -3.881 7.587 8.602 1.00 96.69 200 THR A N 1
ATOM 1535 C CA . THR A 1 200 ? -4.776 8.003 7.516 1.00 96.69 200 THR A CA 1
ATOM 1536 C C . THR A 1 200 ? -6.227 7.771 7.907 1.00 96.69 200 THR A C 1
ATOM 1538 O O . THR A 1 200 ? -6.530 6.768 8.555 1.00 96.69 200 THR A O 1
ATOM 1541 N N . VAL A 1 201 ? -7.145 8.588 7.389 1.00 95.06 201 VAL A N 1
ATOM 1542 C CA . VAL A 1 201 ? -8.583 8.279 7.467 1.00 95.06 201 VAL A CA 1
ATOM 1543 C C . VAL A 1 201 ? -8.868 6.881 6.898 1.00 95.06 201 VAL A C 1
ATOM 1545 O O . VAL A 1 201 ? -8.350 6.495 5.846 1.00 95.06 201 VAL A O 1
ATOM 1548 N N . GLU A 1 202 ? -9.713 6.121 7.591 1.00 96.50 202 GLU A N 1
ATOM 1549 C CA . GLU A 1 202 ? -10.097 4.761 7.213 1.00 96.50 202 GLU A CA 1
ATOM 1550 C C . GLU A 1 202 ? -10.726 4.682 5.811 1.00 96.50 202 GLU A C 1
ATOM 1552 O O . GLU A 1 202 ? -11.584 5.482 5.438 1.00 96.50 202 GLU A O 1
ATOM 1557 N N . GLN A 1 203 ? -10.311 3.679 5.034 1.00 97.31 203 GLN A N 1
ATOM 1558 C CA . GLN A 1 203 ? -10.798 3.410 3.683 1.00 97.31 203 GLN A CA 1
ATOM 1559 C C . GLN A 1 203 ? -11.683 2.153 3.660 1.00 97.31 203 GLN A C 1
ATOM 1561 O O . GLN A 1 203 ? -11.250 1.105 4.147 1.00 97.31 203 GLN A O 1
ATOM 1566 N N . PRO A 1 204 ? -12.890 2.186 3.060 1.00 97.06 204 PRO A N 1
ATOM 1567 C CA . PRO A 1 204 ? -13.790 1.032 3.057 1.00 97.06 204 PRO A CA 1
ATOM 1568 C C . PRO A 1 204 ? -13.245 -0.159 2.253 1.00 97.06 204 PRO A C 1
ATOM 1570 O O . PRO A 1 204 ? -12.980 -0.057 1.049 1.00 97.06 204 PRO A O 1
ATOM 1573 N N . ILE A 1 205 ? -13.170 -1.337 2.880 1.00 97.50 205 ILE A N 1
ATOM 1574 C CA . ILE A 1 205 ? -12.713 -2.574 2.220 1.00 97.50 205 ILE A CA 1
ATOM 1575 C C . ILE A 1 205 ? -13.714 -3.042 1.165 1.00 97.50 205 ILE A C 1
ATOM 1577 O O . ILE A 1 205 ? -13.304 -3.528 0.115 1.00 97.50 205 ILE A O 1
ATOM 1581 N N . ALA A 1 206 ? -15.016 -2.828 1.376 1.00 96.31 206 ALA A N 1
ATOM 1582 C CA . ALA A 1 206 ? -16.045 -3.184 0.398 1.00 96.31 206 ALA A CA 1
ATOM 1583 C C . ALA A 1 206 ? -15.841 -2.483 -0.956 1.00 96.31 206 ALA A C 1
ATOM 1585 O O . ALA A 1 206 ? -16.017 -3.086 -2.016 1.00 96.31 206 ALA A O 1
ATOM 1586 N N . GLU A 1 207 ? -15.412 -1.218 -0.950 1.00 95.69 207 GLU A N 1
ATOM 1587 C CA . GLU A 1 207 ? -15.101 -0.522 -2.194 1.00 95.69 207 GLU A CA 1
ATOM 1588 C C . GLU A 1 207 ? -13.830 -1.048 -2.852 1.00 95.69 207 GLU A C 1
ATOM 1590 O O . GLU A 1 207 ? -13.769 -1.146 -4.078 1.00 95.69 207 GLU A O 1
ATOM 1595 N N . LEU A 1 208 ? -12.803 -1.350 -2.053 1.00 96.31 208 LEU A N 1
ATOM 1596 C CA . LEU A 1 208 ? -11.562 -1.935 -2.550 1.00 96.31 208 LEU A CA 1
ATOM 1597 C C . LEU A 1 208 ? -11.841 -3.294 -3.206 1.00 96.31 208 LEU A C 1
ATOM 1599 O O . LEU A 1 208 ? -11.442 -3.521 -4.346 1.00 96.31 208 LEU A O 1
ATOM 1603 N N . ALA A 1 209 ? -12.596 -4.155 -2.526 1.00 96.00 209 ALA A N 1
ATOM 1604 C CA . ALA A 1 209 ? -13.015 -5.457 -3.023 1.00 96.00 209 ALA A CA 1
ATOM 1605 C C . ALA A 1 209 ? -13.791 -5.329 -4.342 1.00 96.00 209 ALA A C 1
ATOM 1607 O O . ALA A 1 209 ? -13.450 -5.988 -5.323 1.00 96.00 209 ALA A O 1
ATOM 1608 N N . ARG A 1 210 ? -14.758 -4.403 -4.415 1.00 94.56 210 ARG A N 1
ATOM 1609 C CA . ARG A 1 210 ? -15.520 -4.113 -5.640 1.00 94.56 210 ARG A CA 1
ATOM 1610 C C . ARG A 1 210 ? -14.628 -3.655 -6.795 1.00 94.56 210 ARG A C 1
ATOM 1612 O O . ARG A 1 210 ? -14.800 -4.152 -7.903 1.00 94.56 210 ARG A O 1
ATOM 1619 N N . HIS A 1 211 ? -13.675 -2.750 -6.552 1.00 93.25 211 HIS A N 1
ATOM 1620 C CA . HIS A 1 211 ? -12.733 -2.270 -7.579 1.00 93.25 211 HIS A CA 1
ATOM 1621 C C . HIS A 1 211 ? -11.942 -3.415 -8.216 1.00 93.25 211 HIS A C 1
ATOM 1623 O O . HIS A 1 211 ? -11.721 -3.433 -9.423 1.00 93.25 211 HIS A O 1
ATOM 1629 N N . PHE A 1 212 ? -11.545 -4.395 -7.405 1.00 93.25 212 PHE A N 1
ATOM 1630 C CA . PHE A 1 212 ? -10.776 -5.552 -7.852 1.00 93.25 212 PHE A CA 1
ATOM 1631 C C . PHE A 1 212 ? -11.630 -6.781 -8.195 1.00 93.25 212 PHE A C 1
ATOM 1633 O O . PHE A 1 212 ? -11.068 -7.810 -8.574 1.00 93.25 212 PHE A O 1
ATOM 1640 N N . ALA A 1 213 ? -12.959 -6.695 -8.098 1.00 94.38 213 ALA A N 1
ATOM 1641 C CA . ALA A 1 213 ? -13.872 -7.835 -8.213 1.00 94.38 213 ALA A CA 1
ATOM 1642 C C . ALA A 1 213 ? -13.483 -9.019 -7.297 1.00 94.38 213 ALA A C 1
ATOM 1644 O O . ALA A 1 213 ? -13.531 -10.180 -7.702 1.00 94.38 213 ALA A O 1
ATOM 1645 N N . ILE A 1 214 ? -13.059 -8.719 -6.067 1.00 93.75 214 ILE A N 1
ATOM 1646 C CA . ILE A 1 214 ? -12.752 -9.711 -5.031 1.00 93.75 214 ILE A CA 1
ATOM 1647 C C . ILE A 1 214 ? -14.037 -9.960 -4.224 1.00 93.75 214 ILE A C 1
ATOM 1649 O O . ILE A 1 214 ? -14.655 -8.989 -3.782 1.00 93.75 214 ILE A O 1
ATOM 1653 N N . PRO A 1 215 ? -14.460 -11.219 -4.007 1.00 95.19 215 PRO A N 1
ATOM 1654 C CA . PRO A 1 215 ? -15.586 -11.522 -3.128 1.00 95.19 215 PRO A CA 1
ATOM 1655 C C . PRO A 1 215 ? -15.311 -11.052 -1.697 1.00 95.19 215 PRO A C 1
ATOM 1657 O O . PRO A 1 215 ? -14.267 -11.372 -1.129 1.00 95.19 215 PRO A O 1
ATOM 1660 N N . PHE A 1 216 ? -16.244 -10.301 -1.116 1.00 94.94 216 PHE A N 1
ATOM 1661 C CA . PHE A 1 216 ? -16.148 -9.838 0.263 1.00 94.94 216 PHE A CA 1
ATOM 1662 C C . PHE A 1 216 ? -17.542 -9.667 0.865 1.00 94.94 216 PHE A C 1
ATOM 1664 O O . PHE A 1 216 ? -18.320 -8.823 0.415 1.00 94.94 216 PHE A O 1
ATOM 1671 N N . ASP A 1 217 ? -17.834 -10.462 1.890 1.00 91.44 217 ASP A N 1
ATOM 1672 C CA . ASP A 1 217 ? -19.082 -10.384 2.642 1.00 91.44 217 ASP A CA 1
ATOM 1673 C C . ASP A 1 217 ? -18.928 -9.329 3.737 1.00 91.44 217 ASP A C 1
ATOM 1675 O O . ASP A 1 217 ? -18.454 -9.611 4.838 1.00 91.44 217 ASP A O 1
ATOM 1679 N N . ALA A 1 218 ? -19.291 -8.086 3.411 1.00 81.56 218 ALA A N 1
ATOM 1680 C CA . ALA A 1 218 ? -19.200 -6.987 4.361 1.00 81.56 218 ALA A CA 1
ATOM 1681 C C . ALA A 1 218 ? -19.985 -7.319 5.648 1.00 81.56 218 ALA A C 1
ATOM 1683 O O . ALA A 1 218 ? -21.113 -7.825 5.564 1.00 81.56 218 ALA A O 1
ATOM 1684 N N . PRO A 1 219 ? -19.424 -7.041 6.839 1.00 78.12 219 PRO A N 1
ATOM 1685 C CA . PRO A 1 219 ? -20.140 -7.258 8.085 1.00 78.12 219 PRO A CA 1
ATOM 1686 C C . PRO A 1 219 ? -21.448 -6.459 8.079 1.00 78.12 219 PRO A C 1
ATOM 1688 O O . PRO A 1 219 ? -21.476 -5.295 7.679 1.00 78.12 219 PRO A O 1
ATOM 1691 N N . ALA A 1 220 ? -22.537 -7.096 8.519 1.00 72.12 220 ALA A N 1
ATOM 1692 C CA . ALA A 1 220 ? -23.804 -6.406 8.725 1.00 72.12 220 ALA A CA 1
ATOM 1693 C C . ALA A 1 220 ? -23.600 -5.246 9.707 1.00 72.12 220 ALA A C 1
ATOM 1695 O O . ALA A 1 220 ? -22.890 -5.395 10.706 1.00 72.12 220 ALA A O 1
ATOM 1696 N N . ASP A 1 221 ? -24.224 -4.112 9.402 1.00 63.41 221 ASP A N 1
ATOM 1697 C CA . ASP A 1 221 ? -24.087 -2.873 10.155 1.00 63.41 221 ASP A CA 1
ATOM 1698 C C . ASP A 1 221 ? -24.477 -3.104 11.625 1.00 63.41 221 ASP A C 1
ATOM 1700 O O . ASP A 1 221 ? -25.642 -3.345 11.953 1.00 63.41 221 ASP A O 1
ATOM 1704 N N . ARG A 1 222 ? -23.489 -3.131 12.529 1.00 59.69 222 ARG A N 1
ATOM 1705 C CA . ARG A 1 222 ? -23.728 -3.447 13.949 1.00 59.69 222 ARG A CA 1
ATOM 1706 C C . ARG A 1 222 ? -24.425 -2.299 14.686 1.00 59.69 222 ARG A C 1
ATOM 1708 O O . ARG A 1 222 ? -24.960 -2.527 15.770 1.00 59.69 222 ARG A O 1
ATOM 1715 N N . ASP A 1 223 ? -24.493 -1.116 14.076 1.00 53.28 223 ASP A N 1
ATOM 1716 C CA . ASP A 1 223 ? -25.099 0.084 14.659 1.00 53.28 223 ASP A CA 1
ATOM 1717 C C . ASP A 1 223 ? -26.634 0.126 14.537 1.00 53.28 223 ASP A C 1
ATOM 1719 O O . ASP A 1 223 ? -27.277 1.019 15.085 1.00 53.28 223 ASP A O 1
ATOM 1723 N N . THR A 1 224 ? -27.263 -0.869 13.896 1.00 47.09 224 THR A N 1
ATOM 1724 C CA . THR A 1 224 ? -28.736 -1.007 13.853 1.00 47.09 224 THR A CA 1
ATOM 1725 C C . THR A 1 224 ? -29.317 -1.956 14.908 1.00 47.09 224 THR A C 1
ATOM 1727 O O . THR A 1 224 ? -30.501 -2.297 14.845 1.00 47.09 224 THR A O 1
ATOM 1730 N N . ALA A 1 225 ? -28.541 -2.378 15.911 1.00 40.06 225 ALA A N 1
ATOM 1731 C CA . ALA A 1 225 ? -29.099 -3.120 17.038 1.00 40.06 225 ALA A CA 1
ATOM 1732 C C . ALA A 1 225 ? -29.940 -2.179 17.934 1.00 40.06 225 ALA A C 1
ATOM 1734 O O . ALA A 1 225 ? -29.402 -1.207 18.470 1.00 40.06 225 ALA A O 1
ATOM 1735 N N . PRO A 1 226 ? -31.250 -2.430 18.142 1.00 42.41 226 PRO A N 1
ATOM 1736 C CA . PRO A 1 226 ? -32.037 -1.639 19.077 1.00 42.41 226 PRO A CA 1
ATOM 1737 C C . PRO A 1 226 ? -31.451 -1.793 20.482 1.00 42.41 226 PRO A C 1
ATOM 1739 O O . PRO A 1 226 ? -31.265 -2.910 20.966 1.00 42.41 226 PRO A O 1
ATOM 1742 N N . SER A 1 227 ? -31.165 -0.661 21.128 1.00 43.47 227 SER A N 1
ATOM 1743 C CA . SER A 1 227 ? -30.693 -0.586 22.511 1.00 43.47 227 SER A CA 1
ATOM 1744 C C . SER A 1 227 ? -31.689 -1.274 23.451 1.00 43.47 227 SER A C 1
ATOM 1746 O O . SER A 1 227 ? -32.680 -0.693 23.892 1.00 43.47 227 SER A O 1
ATOM 1748 N N . ALA A 1 228 ? -31.453 -2.551 23.735 1.00 50.41 228 ALA A N 1
ATOM 1749 C CA . ALA A 1 228 ? -32.184 -3.299 24.739 1.00 50.41 228 ALA A CA 1
ATOM 1750 C C . ALA A 1 228 ? -31.506 -3.075 26.096 1.00 50.41 228 ALA A C 1
ATOM 1752 O O . ALA A 1 228 ? -30.684 -3.872 26.537 1.00 50.41 228 ALA A O 1
ATOM 1753 N N . SER A 1 229 ? -31.852 -1.974 26.762 1.00 41.38 229 SER A N 1
ATOM 1754 C CA . SER A 1 229 ? -31.564 -1.791 28.187 1.00 41.38 229 SER A CA 1
ATOM 1755 C C . SER A 1 229 ? -32.699 -1.036 28.878 1.00 41.38 229 SER A C 1
ATOM 1757 O O . SER A 1 229 ? -32.564 0.118 29.275 1.00 41.38 229 SER A O 1
ATOM 1759 N N . ALA A 1 230 ? -33.824 -1.724 29.061 1.00 44.94 230 ALA A N 1
ATOM 1760 C CA . ALA A 1 230 ? -34.731 -1.456 30.170 1.00 44.94 230 ALA A CA 1
ATOM 1761 C C . ALA A 1 230 ? -34.551 -2.596 31.180 1.00 44.94 230 ALA A C 1
ATOM 1763 O O . ALA A 1 230 ? -35.123 -3.674 31.030 1.00 44.94 230 ALA A O 1
ATOM 1764 N N . ALA A 1 231 ? -33.692 -2.382 32.177 1.00 44.94 231 ALA A N 1
ATOM 1765 C CA . ALA A 1 231 ? -33.595 -3.281 33.319 1.00 44.94 231 ALA A CA 1
ATOM 1766 C C . ALA A 1 231 ? -34.875 -3.153 34.171 1.00 44.94 231 ALA A C 1
ATOM 1768 O O . ALA A 1 231 ? -35.291 -2.027 34.457 1.00 44.94 231 ALA A O 1
ATOM 1769 N N . PRO A 1 232 ? -35.515 -4.258 34.592 1.00 49.38 232 PRO A N 1
ATOM 1770 C CA . PRO A 1 232 ? -36.642 -4.196 35.510 1.00 49.38 232 PRO A CA 1
ATOM 1771 C C . PRO A 1 232 ? -36.155 -3.813 36.913 1.00 49.38 232 PRO A C 1
ATOM 1773 O O . PRO A 1 232 ? -35.290 -4.467 37.496 1.00 49.38 232 PRO A O 1
ATOM 1776 N N . SER A 1 233 ? -36.723 -2.738 37.452 1.00 45.59 233 SER A N 1
ATOM 1777 C CA . SER A 1 233 ? -36.540 -2.287 38.829 1.00 45.59 233 SER A CA 1
ATOM 1778 C C . SER A 1 233 ? -37.003 -3.369 39.809 1.00 45.59 233 SER A C 1
ATOM 1780 O O . SER A 1 233 ? -38.157 -3.798 39.783 1.00 45.59 233 SER A O 1
ATOM 1782 N N . LEU A 1 234 ? -36.101 -3.804 40.689 1.00 53.62 234 LEU A N 1
ATOM 1783 C CA . LEU A 1 234 ? -36.435 -4.676 41.814 1.00 53.62 234 LEU A CA 1
ATOM 1784 C C . LEU A 1 234 ? -37.275 -3.904 42.852 1.00 53.62 234 LEU A C 1
ATOM 1786 O O . LEU A 1 234 ? -36.987 -2.733 43.111 1.00 53.62 234 LEU A O 1
ATOM 1790 N N . PRO A 1 235 ? -38.292 -4.531 43.470 1.00 59.03 235 PRO A N 1
ATOM 1791 C CA . PRO A 1 235 ? -39.050 -3.913 44.549 1.00 59.03 235 PRO A CA 1
ATOM 1792 C C . PRO A 1 235 ? -38.249 -3.928 45.859 1.00 59.03 235 PRO A C 1
ATOM 1794 O O . PRO A 1 235 ? -37.731 -4.966 46.271 1.00 59.03 235 PRO A O 1
ATOM 1797 N N . ASN A 1 236 ? -38.182 -2.773 46.524 1.00 53.88 236 ASN A N 1
ATOM 1798 C CA . ASN A 1 236 ? -37.650 -2.653 47.882 1.00 53.88 236 ASN A CA 1
ATOM 1799 C C . ASN A 1 236 ? -38.497 -3.479 48.863 1.00 53.88 236 ASN A C 1
ATOM 1801 O O . ASN A 1 236 ? -39.727 -3.396 48.842 1.00 53.88 236 ASN A O 1
ATOM 1805 N N . SER A 1 237 ? -37.825 -4.235 49.733 1.00 63.28 237 SER A N 1
ATOM 1806 C CA . SER A 1 237 ? -38.372 -4.809 50.971 1.00 63.28 237 SER A CA 1
ATOM 1807 C C . SER A 1 237 ? -37.654 -4.202 52.165 1.00 63.28 237 SER A C 1
ATOM 1809 O O . SER A 1 237 ? -36.427 -3.987 52.040 1.00 63.28 237 SER A O 1
#

Secondary structure (DSSP, 8-state):
-----------TTS--TT-EEEEEE-TT-SSPPPTT-EEEEEEEEE-TTTSTT-EEEEEEETTS-EEEEEETTSEEEE----EEEEEEEEEES-SSTT----SEEEEEEEHHHHHHHHHHHHHHHHTT-S-EEEE---EEEESS-GGGGSTT-TTSPP-TTS--S--TTEE-EEEEEEEE-SSEEEEEEEETT---EEEEPPEEHHHHHHHHT----PPP-GGGS-----PPPPPP-

Sequence (237 aa):
MDADSQETTVNATTYRESDRVRLVRMPNDPDPVPAGMEGTVVHVTDLSCLEAGQVQVGVAWDNGRILAAVCPPDELEPVTTTVRRYAVRCQGGGQGLFADCPALAVFEIRRPLAEFIVRMATLVQANGLTKVEKTSASAWWLERDPRDADADADDCPINPATLSWASEDEMRSECDHLVVTDRAFSFTCYRRHGDDLIETVEQPIAELARHFAIPFDAPADRDTAPSASAAPSLPNS

Radius of gyration: 24.07 Å; chains: 1; bounding box: 67×51×100 Å

pLDDT: mean 82.27, std 18.23, range [32.47, 98.38]

Foldseek 3Di:
DDDDPPPPPPPLPPDDFQFKKFWQDQPPDPDDDDGRWIWTFHDKADPCVVPNSWIWTFTCTPVRDTDIGIPVVTDIDGDDWQKDKDKFAKDKQDDDPPSQAFGTKIFIDTPVNLVVLLVQLVVCVVVVHFKDKDQDPGIWGFSDDPCVVPPPCPPPDDPSVPDDPDDPRTFDWDRWIWMHHNFWIKIWTAGVVGPMIMITDTDGSVVSCVSNVHDHDRDDDPVPDPPPDPDDDDDDD